Protein AF-A0A540WSI9-F1 (afdb_monomer_lite)

Sequence (190 aa):
MRTWPVGRSDATSRATVSASSAASSLSTPSTPALSPVASPVAGDALQSGASRGRILLCLVTLYLVWGSTYLAIRWVLQGGMTPFLASGTRFLLAGALLFGAMWLKGSPVPTARQWGSSAVVGLLLLGVGNGGLVFAQQWVPSGVAALVVGSLPMWSALFGGLFGQWPGKLERWGLAVGFGGIVLLNLGGE

Radius of gyration: 29.35 Å; chains: 1; bounding box: 87×42×78 Å

InterPro domains:
  IPR000620 EamA domain [PF00892] (56-186)
  IPR037185 Multidrug transporter EmrE superfamily [SSF103481] (90-189)
  IPR050638 Amino Acid and Vitamin Transporters [PTHR32322] (54-188)

Structure (mmCIF, N/CA/C/O backbone):
data_AF-A0A540WSI9-F1
#
_entry.id   AF-A0A540WSI9-F1
#
loop_
_atom_site.group_PDB
_atom_site.id
_atom_site.type_symbol
_atom_site.label_atom_id
_atom_site.label_alt_id
_atom_site.label_comp_id
_atom_site.label_asym_id
_atom_site.label_entity_id
_atom_site.label_seq_id
_atom_site.pdbx_PDB_ins_code
_atom_site.Cartn_x
_atom_site.Cartn_y
_atom_site.Cartn_z
_atom_site.occupancy
_atom_site.B_iso_or_equiv
_atom_site.auth_seq_id
_atom_site.auth_comp_id
_atom_site.auth_asym_id
_atom_site.auth_atom_id
_atom_site.pdbx_PDB_model_num
ATOM 1 N N . MET A 1 1 ? -13.722 -0.476 39.907 1.00 38.62 1 MET A N 1
ATOM 2 C CA . MET A 1 1 ? -15.098 -0.971 40.130 1.00 38.62 1 MET A CA 1
ATOM 3 C C . MET A 1 1 ? -15.855 0.100 40.899 1.00 38.62 1 MET A C 1
ATOM 5 O O . MET A 1 1 ? -15.502 0.357 42.039 1.00 38.62 1 MET A O 1
ATOM 9 N N . ARG A 1 2 ? -16.781 0.818 40.253 1.00 56.03 2 ARG A N 1
ATOM 10 C CA . ARG A 1 2 ? -17.614 1.847 40.903 1.00 56.03 2 ARG A CA 1
ATOM 11 C C . ARG A 1 2 ? -18.984 1.231 41.193 1.00 56.03 2 ARG A C 1
ATOM 13 O O . ARG A 1 2 ? -19.660 0.818 40.258 1.00 56.03 2 ARG A O 1
ATOM 20 N N . THR A 1 3 ? -19.342 1.125 42.468 1.00 61.91 3 THR A N 1
ATOM 21 C CA . THR A 1 3 ? -20.602 0.558 42.972 1.00 61.91 3 THR A CA 1
ATOM 22 C C . THR A 1 3 ? -21.628 1.672 43.188 1.00 61.91 3 THR A C 1
ATOM 24 O O . THR A 1 3 ? -21.317 2.671 43.833 1.00 61.91 3 THR A O 1
ATOM 27 N N . TRP A 1 4 ? -22.835 1.506 42.648 1.00 49.28 4 TRP A N 1
ATOM 28 C CA . TRP A 1 4 ? -23.983 2.402 42.850 1.00 49.28 4 TRP A CA 1
ATOM 29 C C . TRP A 1 4 ? -24.821 1.958 44.067 1.00 49.28 4 TRP A C 1
ATOM 31 O O . TRP A 1 4 ? -24.927 0.747 44.278 1.00 49.28 4 TRP A O 1
ATOM 41 N N . PRO A 1 5 ? -25.432 2.869 44.860 1.00 53.22 5 PRO A N 1
ATOM 42 C CA . PRO A 1 5 ? -26.219 2.489 46.029 1.00 53.22 5 PRO A CA 1
ATOM 43 C C . PRO A 1 5 ? -27.663 2.112 45.680 1.00 53.22 5 PRO A C 1
ATOM 45 O O . PRO A 1 5 ? -28.303 2.695 44.806 1.00 53.22 5 PRO A O 1
ATOM 48 N N . VAL A 1 6 ? -28.152 1.141 46.444 1.00 55.16 6 VAL A N 1
ATOM 49 C CA . VAL A 1 6 ? -29.505 0.588 46.477 1.00 55.16 6 VAL A CA 1
ATOM 50 C C . VAL A 1 6 ? -30.469 1.587 47.124 1.00 55.16 6 VAL A C 1
ATOM 52 O O . VAL A 1 6 ? -30.239 2.023 48.249 1.00 55.16 6 VAL A O 1
ATOM 55 N N . GLY A 1 7 ? -31.571 1.902 46.441 1.00 50.62 7 GLY A N 1
ATOM 56 C CA . GLY A 1 7 ? -32.736 2.581 47.010 1.00 50.62 7 GLY A CA 1
ATOM 57 C C . GLY A 1 7 ? -33.942 1.650 46.958 1.00 50.62 7 GLY A C 1
ATOM 58 O O . GLY A 1 7 ? -34.438 1.341 45.879 1.00 50.62 7 GLY A O 1
ATOM 59 N N . ARG A 1 8 ? -34.374 1.172 48.126 1.00 51.59 8 ARG A N 1
ATOM 60 C CA . ARG A 1 8 ? -35.578 0.362 48.340 1.00 51.59 8 ARG A CA 1
ATOM 61 C C . ARG A 1 8 ? -36.662 1.284 48.898 1.00 51.59 8 ARG A C 1
ATOM 63 O O . ARG A 1 8 ? -36.385 2.014 49.847 1.00 51.59 8 ARG A O 1
ATOM 70 N N . SER A 1 9 ? -37.879 1.203 48.381 1.00 55.25 9 SER A N 1
ATOM 71 C CA . SER A 1 9 ? -39.070 1.657 49.100 1.00 55.25 9 SER A CA 1
ATOM 72 C C . SER A 1 9 ? -40.248 0.756 48.750 1.00 55.25 9 SER A C 1
ATOM 74 O O . SER A 1 9 ? -40.714 0.698 47.615 1.00 55.25 9 SER A O 1
ATOM 76 N N . ASP A 1 10 ? -40.675 0.015 49.768 1.00 44.88 10 ASP A N 1
ATOM 77 C CA . ASP A 1 10 ? -41.887 -0.785 49.798 1.00 44.88 10 ASP A CA 1
ATOM 78 C C . ASP A 1 10 ? -43.116 0.138 49.862 1.00 44.88 10 ASP A C 1
ATOM 80 O O . ASP A 1 10 ? -43.144 1.087 50.646 1.00 44.88 10 ASP A O 1
ATOM 84 N N . ALA A 1 11 ? -44.157 -0.167 49.089 1.00 46.97 11 ALA A N 1
ATOM 85 C CA . ALA A 1 11 ? -45.508 0.320 49.353 1.00 46.97 11 ALA A CA 1
ATOM 86 C C . ALA A 1 11 ? -46.530 -0.730 48.906 1.00 46.97 11 ALA A C 1
ATOM 88 O O . ALA A 1 11 ? -46.861 -0.891 47.733 1.00 46.97 11 ALA A O 1
ATOM 89 N N . THR A 1 12 ? -46.998 -1.473 49.897 1.00 48.06 12 THR A N 1
ATOM 90 C CA . THR A 1 12 ? -48.084 -2.443 49.857 1.00 48.06 12 THR A CA 1
ATOM 91 C C . THR A 1 12 ? -49.426 -1.724 49.684 1.00 48.06 12 THR A C 1
ATOM 93 O O . THR A 1 12 ? -49.757 -0.873 50.503 1.00 48.06 12 THR A O 1
ATOM 96 N N . SER A 1 13 ? -50.260 -2.119 48.717 1.00 41.50 13 SER A N 1
ATOM 97 C CA . SER A 1 13 ? -51.718 -2.079 48.907 1.00 41.50 13 SER A CA 1
ATOM 98 C C . SER A 1 13 ? -52.441 -3.100 48.026 1.00 41.50 13 SER A C 1
ATOM 100 O O . SER A 1 13 ? -52.161 -3.256 46.840 1.00 41.50 13 SER A O 1
ATOM 102 N N . ARG A 1 14 ? -53.343 -3.830 48.681 1.00 36.59 14 ARG A N 1
ATOM 103 C CA . ARG A 1 14 ? -54.159 -4.971 48.239 1.00 36.59 14 ARG A CA 1
ATOM 104 C C . ARG A 1 14 ? -55.257 -4.514 47.262 1.00 36.59 14 ARG A C 1
ATOM 106 O O . ARG A 1 14 ? -55.882 -3.490 47.483 1.00 36.59 14 ARG A O 1
ATOM 113 N N . ALA A 1 15 ? -55.392 -5.179 46.115 1.00 37.56 15 ALA A N 1
ATOM 114 C CA . ALA A 1 15 ? -56.352 -6.255 45.809 1.00 37.56 15 ALA A CA 1
ATOM 115 C C . ALA A 1 15 ? -57.742 -5.782 45.343 1.00 37.56 15 ALA A C 1
ATOM 117 O O . ALA A 1 15 ? -58.500 -5.195 46.107 1.00 37.56 15 ALA A O 1
ATOM 118 N N . THR A 1 16 ? -58.129 -6.181 44.129 1.00 39.66 16 THR A N 1
ATOM 119 C CA . THR A 1 16 ? -59.463 -6.747 43.857 1.00 39.66 16 THR A CA 1
ATOM 120 C C . THR A 1 16 ? -59.446 -7.536 42.549 1.00 39.66 16 THR A C 1
ATOM 122 O O . THR A 1 16 ? -58.808 -7.163 41.569 1.00 39.66 16 THR A O 1
ATOM 125 N N . VAL A 1 17 ? -60.099 -8.689 42.605 1.00 43.25 17 VAL A N 1
ATOM 126 C CA . VAL A 1 17 ? -60.182 -9.743 41.594 1.00 43.25 17 VAL A CA 1
ATOM 127 C C . VAL A 1 17 ? -61.182 -9.355 40.503 1.00 43.25 17 VAL A C 1
ATOM 129 O O . VAL A 1 17 ? -62.276 -8.900 40.817 1.00 43.25 17 VAL A O 1
ATOM 132 N N . SER A 1 18 ? -60.859 -9.638 39.241 1.00 34.47 18 SER A N 1
ATOM 133 C CA . SER A 1 18 ? -61.867 -9.989 38.236 1.00 34.47 18 SER A CA 1
ATOM 134 C C . SER A 1 18 ? -61.288 -11.063 37.322 1.00 34.47 18 SER A C 1
ATOM 136 O O . SER A 1 18 ? -60.405 -10.810 36.505 1.00 34.47 18 SER A O 1
ATOM 138 N N . ALA A 1 19 ? -61.738 -12.296 37.542 1.00 41.81 19 ALA A N 1
ATOM 139 C CA . ALA A 1 19 ? -61.477 -13.417 36.664 1.00 41.81 19 ALA A CA 1
ATOM 140 C C . ALA A 1 19 ? -62.383 -13.286 35.434 1.00 41.81 19 ALA A C 1
ATOM 142 O O . ALA A 1 19 ? -63.603 -13.359 35.555 1.00 41.81 19 ALA A O 1
ATOM 143 N N . SER A 1 20 ? -61.794 -13.127 34.251 1.00 43.47 20 SER A N 1
ATOM 144 C CA . SER A 1 20 ? -62.479 -13.451 33.004 1.00 43.47 20 SER A CA 1
ATOM 145 C C . SER A 1 20 ? -61.484 -14.020 31.998 1.00 43.47 20 SER A C 1
ATOM 147 O O . SER A 1 20 ? -60.580 -13.336 31.529 1.00 43.47 20 SER A O 1
ATOM 149 N N . SER A 1 21 ? -61.654 -15.321 31.774 1.00 41.03 21 SER A N 1
ATOM 150 C CA . SER A 1 21 ? -61.311 -16.120 30.600 1.00 41.03 21 SER A CA 1
ATOM 151 C C . SER A 1 21 ? -59.983 -15.885 29.885 1.00 41.03 21 SER A C 1
ATOM 153 O O . SER A 1 21 ? -59.818 -15.010 29.040 1.00 41.03 21 SER A O 1
ATOM 155 N N . ALA A 1 22 ? -59.099 -16.851 30.123 1.00 42.56 22 ALA A N 1
ATOM 156 C CA . ALA A 1 22 ? -58.074 -17.298 29.201 1.00 42.56 22 ALA A CA 1
ATOM 157 C C . ALA A 1 22 ? -58.627 -17.490 27.776 1.00 42.56 22 ALA A C 1
ATOM 159 O O . ALA A 1 22 ? -59.400 -18.410 27.519 1.00 42.56 22 ALA A O 1
ATOM 160 N N . ALA A 1 23 ? -58.160 -16.664 26.845 1.00 39.91 23 ALA A N 1
ATOM 161 C CA . ALA A 1 23 ? -58.054 -17.022 25.440 1.00 39.91 23 ALA A CA 1
ATOM 162 C C . ALA A 1 23 ? -56.943 -16.188 24.785 1.00 39.91 23 ALA A C 1
ATOM 164 O O . ALA A 1 23 ? -57.036 -14.969 24.662 1.00 39.91 23 ALA A O 1
ATOM 165 N N . SER A 1 24 ? -55.919 -16.895 24.306 1.00 47.47 24 SER A N 1
ATOM 166 C CA . SER A 1 24 ? -55.032 -16.493 23.205 1.00 47.47 24 SER A CA 1
ATOM 167 C C . SER A 1 24 ? -54.093 -15.300 23.430 1.00 47.47 24 SER A C 1
ATOM 169 O O . SER A 1 24 ? -54.155 -14.265 22.775 1.00 47.47 24 SER A O 1
ATOM 171 N N . SER A 1 25 ? -53.098 -15.544 24.280 1.00 49.50 25 SER A N 1
ATOM 172 C CA . SER A 1 25 ? -51.756 -14.981 24.158 1.00 49.50 25 SER A CA 1
ATOM 173 C C . SER A 1 25 ? -51.118 -15.357 22.809 1.00 49.50 25 SER A C 1
ATOM 175 O O . SER A 1 25 ? -50.643 -16.478 22.634 1.00 49.50 25 SER A O 1
ATOM 177 N N . LEU A 1 26 ? -51.059 -14.412 21.877 1.00 42.50 26 LEU A N 1
ATOM 178 C CA . LEU A 1 26 ? -50.067 -14.387 20.799 1.00 42.50 26 LEU A CA 1
ATOM 179 C C . LEU A 1 26 ? -49.539 -12.955 20.708 1.00 42.50 26 LEU A C 1
ATOM 181 O O . LEU A 1 26 ? -49.868 -12.183 19.815 1.00 42.50 26 LEU A O 1
ATOM 185 N N . SER A 1 27 ? -48.734 -12.579 21.700 1.00 44.75 27 SER A N 1
ATOM 186 C CA . SER A 1 27 ? -47.834 -11.440 21.577 1.00 44.75 27 SER A CA 1
ATOM 187 C C . SER A 1 27 ? -46.849 -11.752 20.450 1.00 44.75 27 SER A C 1
ATOM 189 O O . SER A 1 27 ? -45.960 -12.590 20.609 1.00 44.75 27 SER A O 1
ATOM 191 N N . THR A 1 28 ? -47.031 -11.110 19.299 1.00 50.50 28 THR A N 1
ATOM 192 C CA . THR A 1 28 ? -46.024 -11.040 18.237 1.00 50.50 28 THR A CA 1
ATOM 193 C C . THR A 1 28 ? -44.676 -10.662 18.856 1.00 50.50 28 THR A C 1
ATOM 195 O O . THR A 1 28 ? -44.628 -9.666 19.584 1.00 50.50 28 THR A O 1
ATOM 198 N N . PRO A 1 29 ? -43.586 -11.415 18.619 1.00 51.25 29 PRO A N 1
ATOM 199 C CA . PRO A 1 29 ? -42.282 -11.025 19.125 1.00 51.25 29 PRO A CA 1
ATOM 200 C C . PRO A 1 29 ? -41.904 -9.698 18.469 1.00 51.25 29 PRO A C 1
ATOM 202 O O . PRO A 1 29 ? -41.782 -9.612 17.248 1.00 51.25 29 PRO A O 1
ATOM 205 N N . SER A 1 30 ? -41.747 -8.653 19.277 1.00 53.34 30 SER A N 1
ATOM 206 C CA . SER A 1 30 ? -41.174 -7.385 18.846 1.00 53.34 30 SER A CA 1
ATOM 207 C C . SER A 1 30 ? -39.758 -7.673 18.353 1.00 53.34 30 SER A C 1
ATOM 209 O O . SER A 1 30 ? -38.843 -7.845 19.157 1.00 53.34 30 SER A O 1
ATOM 211 N N . THR A 1 31 ? -39.568 -7.791 17.038 1.00 54.22 31 THR A N 1
ATOM 212 C CA . THR A 1 31 ? -38.231 -7.803 16.444 1.00 54.22 31 THR A CA 1
ATOM 213 C C . THR A 1 31 ? -37.537 -6.526 16.916 1.00 54.22 31 THR A C 1
ATOM 215 O O . THR A 1 31 ? -38.052 -5.441 16.632 1.00 54.22 31 THR A O 1
ATOM 218 N N . PRO A 1 32 ? -36.422 -6.594 17.669 1.00 56.72 32 PRO A N 1
ATOM 219 C CA . PRO A 1 32 ? -35.665 -5.393 17.970 1.00 56.72 32 PRO A CA 1
ATOM 220 C C . PRO A 1 32 ? -35.245 -4.811 16.623 1.00 56.72 32 PRO A C 1
ATOM 222 O O . PRO A 1 32 ? -34.552 -5.476 15.852 1.00 56.72 32 PRO A O 1
ATOM 225 N N . ALA A 1 33 ? -35.735 -3.612 16.306 1.00 48.75 33 ALA A N 1
ATOM 226 C CA . ALA A 1 33 ? -35.311 -2.889 15.124 1.00 48.75 33 ALA A CA 1
ATOM 227 C C . ALA A 1 33 ? -33.788 -2.757 15.215 1.00 48.75 33 ALA A C 1
ATOM 229 O O . ALA A 1 33 ? -33.272 -2.024 16.058 1.00 48.75 33 ALA A O 1
ATOM 230 N N . LEU A 1 34 ? -33.066 -3.535 14.406 1.00 47.09 34 LEU A N 1
ATOM 231 C CA . LEU A 1 34 ? -31.638 -3.352 14.229 1.00 47.09 34 LEU A CA 1
ATOM 232 C C . LEU A 1 34 ? -31.482 -1.934 13.689 1.00 47.09 34 LEU A C 1
ATOM 234 O O . LEU A 1 34 ? -31.868 -1.660 12.552 1.00 47.09 34 LEU A O 1
ATOM 238 N N . SER A 1 35 ? -30.976 -1.026 14.524 1.00 55.78 35 SER A N 1
ATOM 239 C CA . SER A 1 35 ? -30.538 0.293 14.083 1.00 55.78 35 SER A CA 1
ATOM 240 C C . SER A 1 35 ? -29.698 0.090 12.824 1.00 55.78 35 SER A C 1
ATOM 242 O O . SER A 1 35 ? -28.803 -0.761 12.858 1.00 55.78 35 SER A O 1
ATOM 244 N N . PRO A 1 36 ? -29.966 0.795 11.712 1.00 54.50 36 PRO A N 1
ATOM 245 C CA . PRO A 1 36 ? -29.160 0.630 10.519 1.00 54.50 36 PRO A CA 1
ATOM 246 C C . PRO A 1 36 ? -27.718 0.983 10.889 1.00 54.50 36 PRO A C 1
ATOM 248 O O . PRO A 1 36 ? -27.391 2.141 11.144 1.00 54.50 36 PRO A O 1
ATOM 251 N N . VAL A 1 37 ? -26.854 -0.034 10.968 1.00 56.25 37 VAL A N 1
ATOM 252 C CA . VAL A 1 37 ? -25.400 0.124 11.044 1.00 56.25 37 VAL A CA 1
ATOM 253 C C . VAL A 1 37 ? -24.958 0.569 9.656 1.00 56.25 37 VAL A C 1
ATOM 255 O O . VAL A 1 37 ? -24.438 -0.192 8.853 1.00 56.25 37 VAL A O 1
ATOM 258 N N . ALA A 1 38 ? -25.245 1.823 9.354 1.00 51.62 38 ALA A N 1
ATOM 259 C CA . ALA A 1 38 ? -24.637 2.561 8.274 1.00 51.62 38 ALA A CA 1
ATOM 260 C C . ALA A 1 38 ? -24.058 3.810 8.923 1.00 51.62 38 ALA A C 1
ATOM 262 O O . ALA A 1 38 ? -24.597 4.906 8.809 1.00 51.62 38 ALA A O 1
ATOM 263 N N . SER A 1 39 ? -22.968 3.629 9.670 1.00 46.34 39 SER A N 1
ATOM 264 C CA . SER A 1 39 ? -22.047 4.739 9.867 1.00 46.34 39 SER A CA 1
ATOM 265 C C . SER A 1 39 ? -21.517 5.067 8.473 1.00 46.34 39 SER A C 1
ATOM 267 O O . SER A 1 39 ? -20.828 4.210 7.909 1.00 46.34 39 SER A O 1
ATOM 269 N N . PRO A 1 40 ? -21.840 6.230 7.877 1.00 47.81 40 PRO A N 1
ATOM 270 C CA . PRO A 1 40 ? -21.168 6.637 6.658 1.00 47.81 40 PRO A CA 1
ATOM 271 C 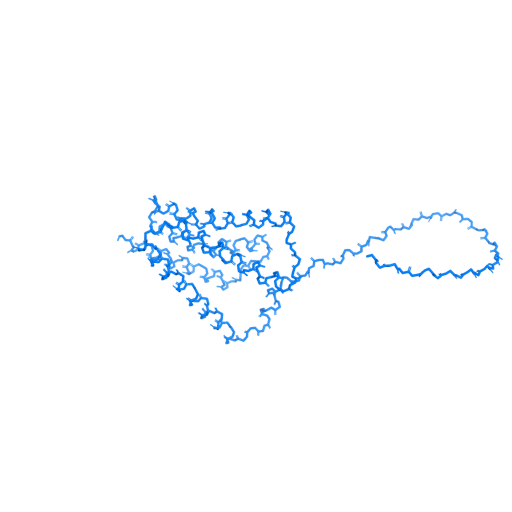C . PRO A 1 40 ? -19.679 6.638 6.989 1.00 47.81 40 PRO A C 1
ATOM 273 O O . PRO A 1 40 ? -19.239 7.258 7.963 1.00 47.81 40 PRO A O 1
ATOM 276 N N . VAL A 1 41 ? -18.914 5.846 6.242 1.00 54.91 41 VAL A N 1
ATOM 277 C CA . VAL A 1 41 ? -17.456 5.881 6.294 1.00 54.91 41 VAL A CA 1
ATOM 278 C C . VAL A 1 41 ? -17.080 7.357 6.205 1.00 54.91 41 VAL A C 1
ATOM 280 O O . VAL A 1 41 ? -17.550 8.058 5.314 1.00 54.91 41 VAL A O 1
ATOM 283 N N . ALA A 1 42 ? -16.275 7.848 7.150 1.00 49.56 42 ALA A N 1
ATOM 284 C CA . ALA A 1 42 ? -15.943 9.268 7.325 1.00 49.56 42 ALA A CA 1
ATOM 285 C C . ALA A 1 42 ? -15.431 9.989 6.049 1.00 49.56 42 ALA A C 1
ATOM 287 O O . ALA A 1 42 ? -15.275 11.209 6.048 1.00 49.56 42 ALA A O 1
ATOM 288 N N . GLY A 1 43 ? -15.190 9.249 4.962 1.00 46.69 43 GLY A N 1
ATOM 289 C CA . GLY A 1 43 ? -14.914 9.756 3.624 1.00 46.69 43 GLY A CA 1
ATOM 290 C C . GLY A 1 43 ? -16.061 10.537 2.972 1.00 46.69 43 GLY A C 1
ATOM 291 O O . GLY A 1 43 ? -15.765 11.515 2.290 1.00 46.69 43 GLY A O 1
ATOM 292 N N . ASP A 1 44 ? -17.334 10.200 3.211 1.00 46.97 44 ASP A N 1
ATOM 293 C CA . ASP A 1 44 ? -18.460 10.894 2.549 1.00 46.97 44 ASP A CA 1
ATOM 294 C C . ASP A 1 44 ? -18.671 12.314 3.106 1.00 46.97 44 ASP A C 1
ATOM 296 O O . ASP A 1 44 ? -18.944 13.274 2.377 1.00 46.97 44 ASP A O 1
ATOM 300 N N . ALA A 1 45 ? -18.436 12.488 4.411 1.0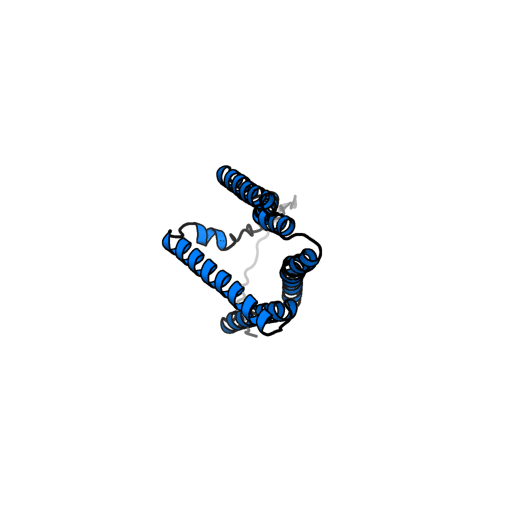0 47.41 45 ALA A N 1
ATOM 301 C CA . ALA A 1 45 ? -18.533 13.786 5.077 1.00 47.41 45 ALA A CA 1
ATOM 302 C C . ALA A 1 45 ? -17.422 14.764 4.642 1.00 47.41 45 ALA A C 1
ATOM 304 O O . ALA A 1 45 ? -17.643 15.973 4.605 1.00 47.41 45 ALA A O 1
ATOM 305 N N . LEU A 1 46 ? -16.237 14.260 4.272 1.00 54.19 46 LEU A N 1
ATOM 306 C CA . LEU A 1 46 ? -15.124 15.087 3.785 1.00 54.19 46 LEU A CA 1
ATOM 307 C C . LEU A 1 46 ? -15.298 15.531 2.322 1.00 54.19 46 LEU A C 1
ATOM 309 O O . LEU A 1 46 ? -14.732 16.552 1.926 1.00 54.19 46 LEU A O 1
ATOM 313 N N . GLN A 1 47 ? -16.078 14.795 1.523 1.00 56.59 47 GLN A N 1
ATOM 314 C CA . GLN A 1 47 ? -16.288 15.083 0.097 1.00 56.59 47 GLN A CA 1
ATOM 315 C C . GLN A 1 47 ? -17.303 16.204 -0.153 1.00 56.59 47 GLN A C 1
ATOM 317 O O . GLN A 1 47 ? -17.196 16.927 -1.141 1.00 56.59 47 GLN A O 1
ATOM 322 N N . SER A 1 48 ? -18.228 16.426 0.781 1.00 49.69 48 SER A N 1
ATOM 323 C CA . SER A 1 48 ? -19.392 17.309 0.606 1.00 49.69 48 SER A CA 1
ATOM 324 C C . SER A 1 48 ? -19.085 18.825 0.597 1.00 49.69 48 SER A C 1
ATOM 326 O O . SER A 1 48 ? -20.000 19.641 0.544 1.00 49.69 48 SER A O 1
ATOM 328 N N . GLY A 1 49 ? -17.813 19.242 0.637 1.00 56.50 49 GLY A N 1
ATOM 329 C CA . GLY A 1 49 ? -17.446 20.667 0.668 1.00 56.50 49 GLY A CA 1
ATOM 330 C C . GLY A 1 49 ? -15.950 20.969 0.564 1.00 56.50 49 GLY A C 1
ATOM 331 O O . GLY A 1 49 ? -15.490 21.995 1.070 1.00 56.50 49 GLY A O 1
ATOM 332 N N . ALA A 1 50 ? -15.152 20.081 -0.036 1.00 62.81 50 ALA A N 1
ATOM 333 C CA . ALA A 1 50 ? -13.724 20.331 -0.193 1.00 62.81 50 ALA A CA 1
ATOM 334 C C . ALA A 1 50 ? -13.498 21.515 -1.152 1.00 62.81 50 ALA A C 1
ATOM 336 O O . ALA A 1 50 ? -13.680 21.402 -2.364 1.00 62.81 50 ALA A O 1
ATOM 337 N N . SER A 1 51 ? -13.104 22.674 -0.611 1.00 83.38 51 SER A N 1
ATOM 338 C CA . SER A 1 51 ? -12.737 23.832 -1.430 1.00 83.38 51 SER A CA 1
ATOM 339 C C . SER A 1 51 ? -11.594 23.456 -2.378 1.00 83.38 51 SER A C 1
ATOM 341 O O . SER A 1 51 ? -10.703 22.686 -2.012 1.00 83.38 51 SER A O 1
ATOM 343 N N . ARG A 1 52 ? -11.585 24.015 -3.597 1.00 84.00 52 ARG A N 1
ATOM 344 C CA . ARG A 1 52 ? -10.543 23.745 -4.612 1.00 84.00 52 ARG A CA 1
ATOM 345 C C . ARG A 1 52 ? -9.122 23.866 -4.040 1.00 84.00 52 ARG A C 1
ATOM 347 O O . ARG A 1 52 ? -8.249 23.083 -4.393 1.00 84.00 52 ARG A O 1
ATOM 354 N N . GLY A 1 53 ? -8.915 24.788 -3.095 1.00 88.50 53 GLY A N 1
ATOM 355 C CA . GLY A 1 53 ? -7.647 24.961 -2.380 1.00 88.50 53 GLY A CA 1
ATOM 356 C C . GLY A 1 53 ? -7.236 23.766 -1.510 1.00 88.50 53 GLY A C 1
ATOM 357 O O . GLY A 1 53 ? -6.061 23.419 -1.489 1.00 88.50 53 GLY A O 1
ATOM 358 N N . ARG A 1 54 ? -8.178 23.086 -0.840 1.00 87.94 54 ARG A N 1
ATOM 359 C CA . ARG A 1 54 ? -7.880 21.859 -0.076 1.00 87.94 54 ARG A CA 1
ATOM 360 C C . ARG A 1 54 ? -7.483 20.711 -0.996 1.00 87.94 54 ARG A C 1
ATOM 362 O O . ARG A 1 54 ? -6.525 20.014 -0.693 1.00 87.94 54 ARG A O 1
ATOM 369 N N . ILE A 1 55 ? -8.170 20.557 -2.130 1.00 89.75 55 ILE A N 1
ATOM 370 C CA . ILE A 1 55 ? -7.833 19.534 -3.132 1.00 89.75 55 ILE A CA 1
ATOM 371 C C . ILE A 1 55 ? -6.421 19.776 -3.681 1.00 89.75 55 ILE A C 1
ATOM 373 O O . ILE A 1 55 ? -5.612 18.851 -3.721 1.00 89.75 55 ILE A O 1
ATOM 377 N N . LEU A 1 56 ? -6.100 21.024 -4.040 1.00 92.56 56 LEU A N 1
ATOM 378 C CA . LEU A 1 56 ? -4.760 21.398 -4.498 1.00 92.56 56 LEU A CA 1
ATOM 379 C C . LEU A 1 56 ? -3.698 21.137 -3.431 1.00 92.56 56 LEU A C 1
ATOM 381 O O . LEU A 1 56 ? -2.658 20.569 -3.745 1.00 92.56 56 LEU A O 1
ATOM 385 N N . LEU A 1 57 ? -3.964 21.497 -2.173 1.00 93.00 57 LEU A N 1
ATOM 386 C CA . LEU A 1 57 ? -3.035 21.235 -1.079 1.00 93.00 57 LEU A CA 1
ATOM 387 C C . LEU A 1 57 ? -2.786 19.731 -0.911 1.00 93.00 57 LEU A C 1
ATOM 389 O O . LEU A 1 57 ? -1.634 19.317 -0.841 1.00 93.00 57 LEU A O 1
ATOM 393 N N . CYS A 1 58 ? -3.841 18.908 -0.925 1.00 89.38 58 CYS A N 1
ATOM 394 C CA . CYS A 1 58 ? -3.713 17.452 -0.879 1.00 89.38 58 CYS A CA 1
ATOM 395 C C . CYS A 1 58 ? -2.872 16.910 -2.043 1.00 89.38 58 CYS A C 1
ATOM 397 O O . CYS A 1 58 ? -2.012 16.064 -1.814 1.00 89.38 58 CYS A O 1
ATOM 399 N N . LEU A 1 59 ? -3.078 17.411 -3.266 1.00 90.94 59 LEU A N 1
ATOM 400 C CA . LEU A 1 59 ? -2.303 17.009 -4.444 1.00 90.94 59 LEU A CA 1
ATOM 401 C C . LEU A 1 59 ? -0.833 17.428 -4.345 1.00 90.94 59 LEU A C 1
ATOM 403 O O . LEU A 1 59 ? 0.047 16.618 -4.617 1.00 90.94 59 LEU A O 1
ATOM 407 N N . VAL A 1 60 ? -0.551 18.659 -3.916 1.00 93.31 60 VAL A N 1
ATOM 408 C CA . VAL A 1 60 ? 0.825 19.143 -3.730 1.00 93.31 60 VAL A CA 1
ATOM 409 C C . VAL A 1 60 ? 1.532 18.330 -2.653 1.00 93.31 60 VAL A C 1
ATOM 411 O O . VAL A 1 60 ? 2.643 17.853 -2.874 1.00 93.31 60 VAL A O 1
ATOM 414 N N . THR A 1 61 ? 0.888 18.112 -1.505 1.00 91.06 61 THR A N 1
ATOM 415 C CA . THR A 1 61 ? 1.443 17.269 -0.443 1.00 91.06 61 THR A CA 1
ATOM 416 C C . THR A 1 61 ? 1.684 15.849 -0.943 1.00 91.06 61 THR A C 1
ATOM 418 O O . THR A 1 61 ? 2.766 15.312 -0.717 1.00 91.06 61 THR A O 1
ATOM 421 N N . LEU A 1 62 ? 0.727 15.257 -1.663 1.00 89.88 62 LEU A N 1
ATOM 422 C CA . LEU A 1 62 ? 0.880 13.934 -2.263 1.00 89.88 62 LEU A CA 1
ATOM 423 C C . LEU A 1 62 ? 2.100 13.889 -3.185 1.00 89.88 62 LEU A C 1
ATOM 425 O O . LEU A 1 62 ? 2.944 13.015 -3.016 1.00 89.88 62 LEU A O 1
ATOM 429 N N . TYR A 1 63 ? 2.228 14.840 -4.111 1.00 88.81 63 TYR A N 1
ATOM 430 C CA . TYR A 1 63 ? 3.335 14.884 -5.065 1.00 88.81 63 TYR A CA 1
ATOM 431 C C . TYR A 1 63 ? 4.688 15.098 -4.398 1.00 88.81 63 TYR A C 1
ATOM 433 O O . TYR A 1 63 ? 5.652 14.434 -4.771 1.00 88.81 63 TYR A O 1
ATOM 441 N N . LEU A 1 64 ? 4.776 15.953 -3.380 1.00 90.44 64 LEU A N 1
ATOM 442 C CA . LEU A 1 64 ? 6.024 16.155 -2.646 1.00 90.44 64 LEU A CA 1
ATOM 443 C C . LEU A 1 64 ? 6.410 14.916 -1.832 1.00 90.44 64 LEU A C 1
ATOM 445 O O . LEU A 1 64 ? 7.564 14.489 -1.870 1.00 90.44 64 LEU A O 1
ATOM 449 N N . VAL A 1 65 ? 5.461 14.302 -1.123 1.00 86.69 65 VAL A N 1
ATOM 450 C CA . VAL A 1 65 ? 5.718 13.112 -0.296 1.00 86.69 65 VAL A CA 1
ATOM 451 C C . VAL A 1 65 ? 6.057 11.897 -1.164 1.00 86.69 65 VAL A C 1
ATOM 453 O O . VAL A 1 65 ? 7.010 11.171 -0.869 1.00 86.69 65 VAL A O 1
ATOM 456 N N . TRP A 1 66 ? 5.327 11.671 -2.258 1.00 82.06 66 TRP A N 1
ATOM 457 C CA . TRP A 1 66 ? 5.645 10.591 -3.196 1.00 82.06 66 TRP A CA 1
ATOM 458 C C . TRP A 1 66 ? 6.945 10.861 -3.953 1.00 82.06 66 TRP A C 1
ATOM 460 O O . TRP A 1 66 ? 7.807 9.988 -3.999 1.00 82.06 66 TRP A O 1
ATOM 470 N N . GLY A 1 67 ? 7.135 12.073 -4.478 1.00 80.62 67 GLY A N 1
ATOM 471 C CA . GLY A 1 67 ? 8.340 12.456 -5.215 1.00 80.62 67 GLY A CA 1
ATOM 472 C C . GLY A 1 67 ? 9.612 12.325 -4.375 1.00 80.62 67 GLY A C 1
ATOM 473 O O . GLY A 1 67 ? 10.576 11.689 -4.801 1.00 80.62 67 GLY A O 1
ATOM 474 N N . SER A 1 68 ? 9.600 12.842 -3.142 1.00 78.75 68 SER A N 1
ATOM 475 C CA . SER A 1 68 ? 10.733 12.708 -2.211 1.00 78.75 68 SER A CA 1
ATOM 476 C C . SER A 1 68 ? 11.030 11.255 -1.833 1.00 78.75 68 SER A C 1
ATOM 478 O O . SER A 1 68 ? 12.195 10.899 -1.661 1.00 78.75 68 SER A O 1
ATOM 480 N N . THR A 1 69 ? 10.012 10.388 -1.772 1.00 76.12 69 THR A N 1
ATOM 481 C CA . THR A 1 69 ? 10.209 8.953 -1.519 1.00 76.12 69 THR A CA 1
ATOM 482 C C . THR A 1 69 ? 11.026 8.301 -2.638 1.00 76.12 69 THR A C 1
ATOM 484 O O . THR A 1 69 ? 11.949 7.542 -2.347 1.00 76.12 69 THR A O 1
ATOM 487 N N . TYR A 1 70 ? 10.750 8.618 -3.908 1.00 75.31 70 TYR A N 1
ATOM 488 C CA . TYR A 1 70 ? 11.526 8.080 -5.033 1.00 75.31 70 TYR A CA 1
ATOM 489 C C . TYR A 1 70 ? 12.986 8.547 -5.016 1.00 75.31 70 TYR A C 1
ATOM 491 O O . TYR A 1 70 ? 13.890 7.750 -5.279 1.00 75.31 70 TYR A O 1
ATOM 499 N N . LEU A 1 71 ? 13.229 9.810 -4.655 1.00 77.19 71 LEU A N 1
ATOM 500 C CA . LEU A 1 71 ? 14.585 10.339 -4.494 1.00 77.19 71 LEU A CA 1
ATOM 501 C C . LEU A 1 71 ? 15.334 9.640 -3.349 1.00 77.19 71 LEU A C 1
ATOM 503 O O . LEU A 1 71 ? 16.471 9.209 -3.526 1.00 77.19 71 LEU A O 1
ATOM 507 N N . ALA A 1 72 ? 14.678 9.454 -2.201 1.00 78.31 72 ALA A N 1
ATOM 508 C CA . ALA A 1 72 ? 15.256 8.742 -1.066 1.00 78.31 72 ALA A CA 1
ATOM 509 C C . ALA A 1 72 ? 15.601 7.283 -1.412 1.00 78.31 72 ALA A C 1
ATOM 511 O O . ALA A 1 72 ? 16.674 6.809 -1.047 1.00 78.31 72 ALA A O 1
ATOM 512 N N . ILE A 1 73 ? 14.742 6.581 -2.165 1.00 74.69 73 ILE A N 1
ATOM 513 C CA . ILE A 1 73 ? 15.015 5.209 -2.625 1.00 74.69 73 ILE A CA 1
ATOM 514 C C . ILE A 1 73 ? 16.276 5.170 -3.495 1.00 74.69 73 ILE A C 1
ATOM 516 O O . ILE A 1 73 ? 17.130 4.314 -3.280 1.00 74.69 73 ILE A O 1
ATOM 520 N N . ARG A 1 74 ? 16.439 6.110 -4.439 1.00 74.44 74 ARG A N 1
ATOM 521 C CA . ARG A 1 74 ? 17.658 6.210 -5.263 1.00 74.44 74 ARG A CA 1
ATOM 522 C C . ARG A 1 74 ? 18.916 6.340 -4.399 1.00 74.44 74 ARG A C 1
ATOM 524 O O . ARG A 1 74 ? 19.873 5.609 -4.640 1.00 74.44 74 ARG A O 1
ATOM 531 N N . TRP A 1 75 ? 18.905 7.211 -3.388 1.00 79.44 75 TRP A N 1
ATOM 532 C CA . TRP A 1 75 ? 20.045 7.384 -2.478 1.00 79.44 75 TRP A CA 1
ATOM 533 C C . TRP A 1 75 ? 20.331 6.144 -1.629 1.00 79.44 75 TRP A C 1
ATOM 535 O O . TRP A 1 75 ? 21.484 5.751 -1.486 1.00 79.44 75 TRP A O 1
ATOM 545 N N . VAL A 1 76 ? 19.295 5.488 -1.107 1.00 76.38 76 VAL A N 1
ATOM 546 C CA . VAL A 1 76 ? 19.445 4.270 -0.297 1.00 76.38 76 VAL A CA 1
ATOM 547 C C . VAL A 1 76 ? 20.023 3.111 -1.119 1.00 76.38 76 VAL A C 1
ATOM 549 O O . VAL A 1 76 ? 20.884 2.381 -0.628 1.00 76.38 76 VAL A O 1
ATOM 552 N N . LEU A 1 77 ? 19.607 2.973 -2.382 1.00 76.31 77 LEU A N 1
ATOM 553 C CA . LEU A 1 77 ? 20.154 1.966 -3.295 1.00 76.31 77 LEU A CA 1
ATOM 554 C C . LEU A 1 77 ? 21.612 2.263 -3.676 1.00 76.31 77 LEU A C 1
ATOM 556 O O . LEU A 1 77 ? 22.424 1.344 -3.723 1.00 76.31 77 LEU A O 1
ATOM 560 N N . GLN A 1 78 ? 21.969 3.533 -3.895 1.00 80.06 78 GLN A N 1
ATOM 561 C CA . GLN A 1 78 ? 23.365 3.944 -4.113 1.00 80.06 78 GLN A CA 1
ATOM 562 C C . GLN A 1 78 ? 24.248 3.681 -2.885 1.00 80.06 78 GLN A C 1
ATOM 564 O O . GLN A 1 78 ? 25.419 3.349 -3.034 1.00 80.06 78 GLN A O 1
ATOM 569 N N . GLY A 1 79 ? 23.679 3.773 -1.680 1.00 77.75 79 GLY A N 1
ATOM 570 C CA . GLY A 1 79 ? 24.336 3.414 -0.421 1.00 77.75 79 GLY A CA 1
ATOM 571 C C . GLY A 1 79 ? 24.491 1.906 -0.176 1.00 77.75 79 GLY A C 1
ATOM 572 O O . GLY A 1 79 ? 24.973 1.524 0.887 1.00 77.75 79 GLY A O 1
ATOM 573 N N . GLY A 1 80 ? 24.083 1.046 -1.119 1.00 75.94 80 GLY A N 1
ATOM 574 C CA . GLY A 1 80 ? 24.290 -0.406 -1.058 1.00 75.94 80 GLY A CA 1
ATOM 575 C C . GLY A 1 80 ? 23.251 -1.188 -0.246 1.00 75.94 80 GLY A C 1
ATOM 576 O O . GLY A 1 80 ? 23.428 -2.385 -0.021 1.00 75.94 80 GLY A O 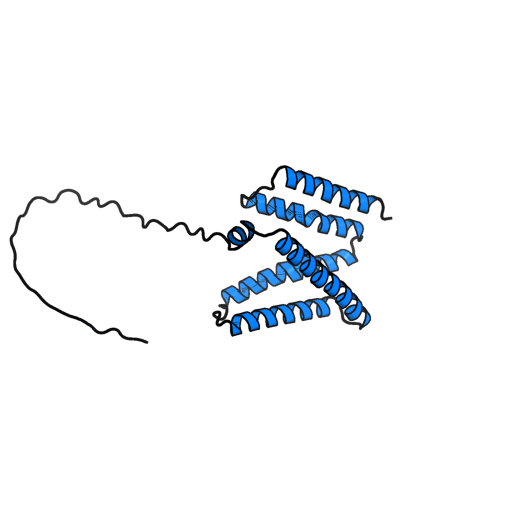1
ATOM 577 N N . MET A 1 81 ? 22.158 -0.558 0.196 1.00 72.44 81 MET A 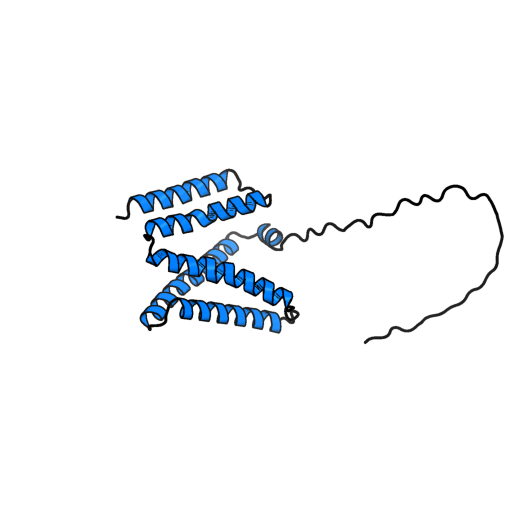N 1
ATOM 578 C CA . MET A 1 81 ? 21.094 -1.257 0.921 1.00 72.44 81 MET A CA 1
ATOM 579 C C . MET A 1 81 ? 20.167 -2.002 -0.049 1.00 72.44 81 MET A C 1
ATOM 581 O O . MET A 1 81 ? 19.737 -1.460 -1.067 1.00 72.44 81 MET A O 1
ATOM 585 N N . THR A 1 82 ? 19.813 -3.247 0.279 1.00 76.88 82 THR A N 1
ATOM 586 C CA . THR A 1 82 ? 18.926 -4.057 -0.565 1.00 76.88 82 THR A CA 1
ATOM 587 C C . THR A 1 82 ? 17.488 -3.501 -0.571 1.00 76.88 82 THR A C 1
ATOM 589 O O . THR A 1 82 ? 16.986 -3.077 0.477 1.00 76.88 82 THR A O 1
ATOM 592 N N . PRO A 1 83 ? 16.776 -3.519 -1.719 1.00 70.56 83 PRO A N 1
ATOM 593 C CA . PRO A 1 83 ? 15.460 -2.878 -1.875 1.00 70.56 83 PRO A CA 1
ATOM 594 C C . PRO A 1 83 ? 14.407 -3.311 -0.846 1.00 70.56 83 PRO A C 1
ATOM 596 O O . PRO A 1 83 ? 13.606 -2.498 -0.376 1.00 70.56 83 PRO A O 1
ATOM 599 N N . PHE A 1 84 ? 14.420 -4.593 -0.470 1.00 72.81 84 PHE A N 1
ATOM 600 C CA . PHE A 1 84 ? 13.500 -5.152 0.518 1.00 72.81 84 PHE A CA 1
ATOM 601 C C . PHE A 1 84 ? 13.775 -4.630 1.926 1.00 72.81 84 PHE A C 1
ATOM 603 O O . PHE A 1 84 ? 12.834 -4.292 2.641 1.00 72.81 84 PHE A O 1
ATOM 610 N N . LEU A 1 85 ? 15.048 -4.505 2.310 1.00 74.94 85 LEU A N 1
ATOM 611 C CA . LEU A 1 85 ? 15.427 -3.990 3.622 1.00 74.94 85 LEU A CA 1
ATOM 612 C C . LEU A 1 85 ? 15.117 -2.493 3.736 1.00 74.94 85 LEU A C 1
ATOM 614 O O . LEU A 1 85 ? 14.555 -2.051 4.740 1.00 74.94 85 LEU A O 1
ATOM 618 N N . ALA A 1 86 ? 15.396 -1.733 2.675 1.00 74.31 86 ALA A N 1
ATOM 619 C CA . ALA A 1 86 ? 15.050 -0.318 2.574 1.00 74.31 86 ALA A CA 1
ATOM 620 C C . ALA A 1 86 ? 13.534 -0.089 2.716 1.00 74.31 86 ALA A C 1
ATOM 622 O O . ALA A 1 86 ? 13.083 0.730 3.521 1.00 74.31 86 ALA A O 1
ATOM 623 N N . SER A 1 87 ? 12.737 -0.862 1.974 1.00 73.81 87 SER A N 1
ATOM 624 C CA . SER A 1 87 ? 11.275 -0.762 2.003 1.00 73.81 87 SER A CA 1
ATOM 625 C C . SER A 1 87 ? 10.705 -1.211 3.349 1.00 73.81 87 SER A C 1
ATOM 627 O O . SER A 1 87 ? 9.903 -0.493 3.945 1.00 73.81 87 SER A O 1
ATOM 629 N N . GLY A 1 88 ? 11.155 -2.357 3.871 1.00 77.00 88 GLY A N 1
ATOM 630 C CA . GLY A 1 88 ? 10.715 -2.890 5.161 1.00 77.00 88 GLY A CA 1
ATOM 631 C C . GLY A 1 88 ? 10.972 -1.915 6.309 1.00 77.00 88 GLY A C 1
ATOM 632 O O . GLY A 1 88 ? 10.064 -1.637 7.089 1.00 77.00 88 GLY A O 1
ATOM 633 N N . THR A 1 89 ? 12.162 -1.311 6.354 1.00 79.38 89 THR A N 1
ATOM 634 C CA . THR A 1 89 ? 12.520 -0.320 7.381 1.00 79.38 89 THR A CA 1
ATOM 635 C C . THR A 1 89 ? 11.615 0.909 7.315 1.00 79.38 89 THR A C 1
ATOM 637 O O . THR A 1 89 ? 11.069 1.327 8.334 1.00 79.38 89 THR A O 1
ATOM 640 N N . ARG A 1 90 ? 11.380 1.462 6.117 1.00 81.00 90 ARG A N 1
ATOM 641 C CA . ARG A 1 90 ? 10.482 2.611 5.924 1.00 81.00 90 ARG A CA 1
ATOM 642 C C . ARG A 1 90 ? 9.073 2.325 6.442 1.00 81.00 90 ARG A C 1
ATOM 644 O O . ARG A 1 90 ? 8.492 3.160 7.133 1.00 81.00 90 ARG A O 1
ATOM 651 N N . PHE A 1 91 ? 8.511 1.169 6.101 1.00 80.56 91 PHE A N 1
ATOM 652 C CA . PHE A 1 91 ? 7.154 0.817 6.515 1.00 80.56 91 PHE A CA 1
ATOM 653 C C . PHE A 1 91 ? 7.057 0.481 8.000 1.00 80.56 91 PHE A C 1
ATOM 655 O O . PHE A 1 91 ? 6.062 0.835 8.632 1.00 80.56 91 PHE A O 1
ATOM 662 N N . LEU A 1 92 ? 8.100 -0.116 8.576 1.00 83.81 92 LEU A N 1
ATOM 663 C CA . LEU A 1 92 ? 8.182 -0.348 10.013 1.00 83.81 92 LEU A CA 1
ATOM 664 C C . LEU A 1 92 ? 8.234 0.978 10.783 1.00 83.81 92 LEU A C 1
ATOM 666 O O . LEU A 1 92 ? 7.485 1.156 11.739 1.00 83.81 92 LEU A O 1
ATOM 670 N N . LEU A 1 93 ? 9.046 1.936 10.325 1.00 85.06 93 LEU A N 1
ATOM 671 C CA . LEU A 1 93 ? 9.120 3.279 10.905 1.00 85.06 93 LEU A CA 1
ATOM 672 C C . LEU A 1 93 ? 7.784 4.017 10.797 1.00 85.06 93 LEU A C 1
ATOM 674 O O . LEU A 1 93 ? 7.302 4.554 11.791 1.00 85.06 93 LEU A O 1
ATOM 678 N N . ALA A 1 94 ? 7.154 4.013 9.619 1.00 83.38 94 ALA A N 1
ATOM 679 C CA . ALA A 1 94 ? 5.851 4.644 9.419 1.00 83.38 94 ALA A CA 1
ATOM 680 C C . ALA A 1 94 ? 4.767 4.016 10.313 1.00 83.38 94 ALA A C 1
ATOM 682 O O . ALA A 1 94 ? 3.992 4.736 10.943 1.00 83.38 94 ALA A O 1
ATOM 683 N N . GLY A 1 95 ? 4.743 2.682 10.411 1.00 84.44 95 GLY A N 1
ATOM 684 C CA . GLY A 1 95 ? 3.830 1.949 11.286 1.00 84.44 95 GLY A CA 1
ATOM 685 C C . GLY A 1 95 ? 4.057 2.263 12.766 1.00 84.44 95 GLY A C 1
ATOM 686 O O . GLY A 1 95 ? 3.096 2.527 13.483 1.00 84.44 95 GLY A O 1
ATOM 687 N N . ALA A 1 96 ? 5.315 2.311 13.213 1.00 86.38 96 ALA A N 1
ATOM 688 C CA . ALA A 1 96 ? 5.675 2.651 14.588 1.00 86.38 96 ALA A CA 1
ATOM 689 C C . ALA A 1 96 ? 5.317 4.102 14.943 1.00 86.38 96 ALA A C 1
ATOM 691 O O . ALA A 1 96 ? 4.758 4.350 16.009 1.00 86.38 96 ALA A O 1
ATOM 692 N N . LEU A 1 97 ? 5.573 5.050 14.037 1.00 88.50 97 LEU A N 1
ATOM 693 C CA . LEU A 1 97 ? 5.185 6.454 14.190 1.00 88.50 97 LEU A CA 1
ATOM 694 C C . LEU A 1 97 ? 3.667 6.604 14.300 1.00 88.50 97 LEU A C 1
ATOM 696 O O . LEU A 1 97 ? 3.179 7.290 15.196 1.00 88.50 97 LEU A O 1
ATOM 700 N N . LEU A 1 98 ? 2.914 5.942 13.418 1.00 86.44 98 LEU A N 1
ATOM 701 C CA . LEU A 1 98 ? 1.455 5.995 13.438 1.00 86.44 98 LEU A CA 1
ATOM 702 C C . LEU A 1 98 ? 0.883 5.345 14.704 1.00 86.44 98 LEU A C 1
ATOM 704 O O . LEU A 1 98 ? -0.015 5.906 15.332 1.00 86.44 98 LEU A O 1
ATOM 708 N N . PHE A 1 99 ? 1.426 4.192 15.101 1.00 86.12 99 PHE A N 1
ATOM 709 C CA . PHE A 1 99 ? 1.065 3.522 16.346 1.00 86.12 99 PHE A CA 1
ATOM 710 C C . PHE A 1 99 ? 1.351 4.417 17.556 1.00 86.12 99 PHE A C 1
ATOM 712 O O . PHE A 1 99 ? 0.467 4.619 18.385 1.00 86.12 99 PHE A O 1
ATOM 719 N N . GLY A 1 100 ? 2.541 5.022 17.616 1.00 88.19 100 GLY A N 1
ATOM 720 C CA . GLY A 1 100 ? 2.929 5.960 18.666 1.00 88.19 100 GLY A CA 1
ATOM 721 C C . GLY A 1 100 ? 2.010 7.179 18.726 1.00 88.19 100 GLY A C 1
ATOM 722 O O . GLY A 1 100 ? 1.527 7.528 19.797 1.00 88.19 100 GLY A O 1
ATOM 723 N N . ALA A 1 101 ? 1.680 7.781 17.582 1.00 89.19 101 ALA A N 1
ATOM 724 C CA . ALA A 1 101 ? 0.756 8.912 17.517 1.00 89.19 101 ALA A CA 1
ATOM 725 C C . ALA A 1 101 ? -0.657 8.548 18.010 1.00 89.19 101 ALA A C 1
ATOM 727 O O . ALA A 1 101 ? -1.284 9.324 18.731 1.00 89.19 101 ALA A O 1
ATOM 728 N N . MET A 1 102 ? -1.167 7.367 17.653 1.00 87.00 102 MET A N 1
ATOM 729 C CA . MET A 1 102 ? -2.474 6.883 18.116 1.00 87.00 102 MET A CA 1
ATOM 730 C C . MET A 1 102 ? -2.472 6.543 19.607 1.00 87.00 102 MET A C 1
ATOM 732 O O . MET A 1 102 ? -3.440 6.844 20.310 1.00 87.00 102 MET A O 1
ATOM 736 N N . TRP A 1 103 ? -1.375 5.965 20.093 1.00 84.94 103 TRP A N 1
ATOM 737 C CA . TRP A 1 103 ? -1.176 5.666 21.504 1.00 84.94 103 TRP A CA 1
ATOM 738 C C . TRP A 1 103 ? -1.122 6.947 22.346 1.00 84.94 103 TRP A C 1
ATOM 740 O O . TRP A 1 103 ? -1.840 7.056 23.337 1.00 84.94 103 TRP A O 1
ATOM 750 N N . LEU A 1 104 ? -0.387 7.968 21.889 1.00 88.19 104 LEU A N 1
ATOM 751 C CA . LEU A 1 104 ? -0.337 9.297 22.514 1.00 88.19 104 LEU A CA 1
ATOM 752 C C . LEU A 1 104 ? -1.700 10.004 22.534 1.00 88.19 104 LEU A C 1
ATOM 754 O O . LEU A 1 104 ? -1.990 10.764 23.452 1.00 88.19 104 LEU A O 1
ATOM 758 N N . LYS A 1 105 ? -2.566 9.733 21.551 1.00 88.38 105 LYS A N 1
ATOM 759 C CA . LYS A 1 105 ? -3.950 10.235 21.508 1.00 88.38 105 LYS A CA 1
ATOM 760 C C . LYS A 1 105 ? -4.916 9.463 22.420 1.00 88.38 105 LYS A C 1
ATOM 762 O O . LYS A 1 105 ? -6.110 9.748 22.397 1.00 88.38 105 LYS A O 1
ATOM 767 N N . GLY A 1 106 ? -4.435 8.483 23.188 1.00 81.81 106 GLY A N 1
ATOM 768 C CA . GLY A 1 106 ? -5.250 7.688 24.109 1.00 81.81 106 GLY A CA 1
ATOM 769 C C . GLY A 1 106 ? -6.123 6.635 23.425 1.00 81.81 106 GLY A C 1
ATOM 770 O O . GLY A 1 106 ? -7.105 6.183 24.012 1.00 81.81 106 GLY A O 1
ATOM 771 N N . SER A 1 107 ? -5.803 6.244 22.185 1.00 84.31 107 SER A N 1
ATOM 772 C CA . SER A 1 107 ? -6.538 5.164 21.518 1.00 84.31 107 SER A CA 1
ATOM 773 C C . SER A 1 107 ? -6.260 3.821 22.204 1.00 84.31 107 SER A C 1
ATOM 775 O O . SER A 1 107 ? -5.116 3.566 22.594 1.00 84.31 107 SER A O 1
ATOM 777 N N . PRO A 1 108 ? -7.269 2.941 22.345 1.00 82.75 108 PRO A N 1
ATOM 778 C CA . PRO A 1 108 ? -7.072 1.627 22.940 1.00 82.75 108 PRO A CA 1
ATOM 779 C C . PRO A 1 108 ? -6.053 0.821 22.131 1.00 82.75 108 PRO A C 1
ATOM 781 O O . PRO A 1 108 ? -6.049 0.857 20.897 1.00 82.75 108 PRO A O 1
ATOM 784 N N . VAL A 1 109 ? -5.190 0.083 22.834 1.00 83.75 109 VAL A N 1
ATOM 785 C CA . VAL A 1 109 ? -4.198 -0.789 22.194 1.00 83.75 109 VAL A CA 1
ATOM 786 C C . VAL A 1 109 ? -4.938 -1.845 21.359 1.00 83.75 109 VAL A C 1
ATOM 788 O O . VAL A 1 109 ? -5.910 -2.425 21.857 1.00 83.75 109 VAL A O 1
ATOM 791 N N . PRO A 1 110 ? -4.520 -2.113 20.106 1.00 85.31 110 PRO A N 1
ATOM 792 C CA . PRO A 1 110 ? -5.195 -3.086 19.264 1.00 85.31 110 PRO A CA 1
ATOM 793 C C . PRO A 1 110 ? -5.177 -4.477 19.898 1.00 85.31 110 PRO A C 1
ATOM 795 O O . PRO A 1 110 ? -4.177 -4.922 20.461 1.00 85.31 110 PRO A O 1
ATOM 798 N N . THR A 1 111 ? -6.290 -5.187 19.768 1.00 89.75 111 THR A N 1
ATOM 799 C CA . THR A 1 111 ? -6.424 -6.586 20.190 1.00 89.75 111 THR A CA 1
ATOM 800 C C . THR A 1 111 ? -5.576 -7.515 19.316 1.00 89.75 111 THR A C 1
ATOM 802 O O . THR A 1 111 ? -5.263 -7.189 18.170 1.00 89.75 111 THR A O 1
ATOM 805 N N . ALA A 1 112 ? -5.257 -8.721 19.799 1.00 86.44 112 ALA A N 1
ATOM 806 C CA . ALA A 1 112 ? -4.496 -9.716 19.028 1.00 86.44 112 ALA A CA 1
ATOM 807 C C . ALA A 1 112 ? -5.128 -10.026 17.653 1.00 86.44 112 ALA A C 1
ATOM 809 O O . ALA A 1 112 ? -4.423 -10.195 16.660 1.00 86.44 112 ALA A O 1
ATOM 810 N N . ARG A 1 113 ? -6.466 -10.014 17.563 1.00 86.44 113 ARG A N 1
ATOM 811 C CA . ARG A 1 113 ? -7.195 -10.186 16.297 1.00 86.44 113 ARG A CA 1
ATOM 812 C C . ARG A 1 113 ? -6.984 -9.014 15.333 1.00 86.44 113 ARG A C 1
ATOM 814 O O . ARG A 1 113 ? -6.867 -9.232 14.128 1.00 86.44 113 ARG A O 1
ATOM 821 N N . GLN A 1 114 ? -6.933 -7.784 15.843 1.00 86.19 114 GLN A N 1
ATOM 822 C CA . GLN A 1 114 ? -6.655 -6.591 15.039 1.00 86.19 114 GLN A CA 1
ATOM 823 C C . GLN A 1 114 ? -5.197 -6.560 14.581 1.00 86.19 114 GLN A C 1
ATOM 825 O O . GLN A 1 114 ? -4.947 -6.249 13.423 1.00 86.19 114 GLN A O 1
ATOM 830 N N . TRP A 1 115 ? -4.252 -6.964 15.433 1.00 88.19 115 TRP A N 1
ATOM 831 C CA . TRP A 1 115 ? -2.857 -7.159 15.033 1.00 88.19 115 TRP A CA 1
ATOM 832 C C . TRP A 1 115 ? -2.721 -8.193 13.917 1.00 88.19 115 TRP A C 1
ATOM 834 O O . TRP A 1 115 ? -2.095 -7.902 12.902 1.00 88.19 115 TRP A O 1
ATOM 844 N N . GLY A 1 116 ? -3.367 -9.355 14.057 1.00 85.69 116 GLY A N 1
ATOM 845 C CA . GLY A 1 116 ? -3.386 -10.381 13.014 1.00 85.69 116 GLY A CA 1
ATOM 846 C C . GLY A 1 116 ? -3.994 -9.873 11.706 1.00 85.69 116 GLY A C 1
ATOM 847 O O . GLY A 1 116 ? -3.399 -10.031 10.646 1.00 85.69 116 GLY A O 1
ATOM 848 N N . SER A 1 117 ? -5.137 -9.187 11.774 1.00 85.25 117 SER A N 1
ATOM 849 C CA . SER A 1 117 ? -5.801 -8.629 10.586 1.00 85.25 117 SER A CA 1
ATOM 850 C C . SER A 1 117 ? -4.930 -7.579 9.886 1.00 85.25 117 SER A C 1
ATOM 852 O O . SER A 1 117 ? -4.761 -7.629 8.671 1.00 85.25 117 SER A O 1
ATOM 854 N N . SER A 1 118 ? -4.315 -6.669 10.644 1.00 84.19 118 SER A N 1
ATOM 855 C CA . SER A 1 118 ? -3.391 -5.661 10.114 1.00 84.19 118 SER A CA 1
ATOM 856 C C . SER A 1 118 ? -2.121 -6.281 9.535 1.00 84.19 118 SER A C 1
ATOM 858 O O . SER A 1 118 ? -1.630 -5.806 8.515 1.00 84.19 118 SER A O 1
ATOM 860 N N . ALA A 1 119 ? -1.604 -7.354 10.142 1.00 84.56 119 ALA A N 1
ATOM 861 C CA . ALA A 1 119 ? -0.457 -8.088 9.619 1.00 84.56 119 ALA A CA 1
ATOM 862 C C . ALA A 1 119 ? -0.787 -8.766 8.283 1.00 84.56 119 ALA A C 1
ATOM 864 O O . ALA A 1 119 ? 0.010 -8.679 7.354 1.00 84.56 119 ALA A O 1
ATOM 865 N N . VAL A 1 120 ? -1.975 -9.368 8.149 1.00 87.00 120 VAL A N 1
ATOM 866 C CA . VAL A 1 120 ? -2.443 -9.939 6.876 1.00 87.00 120 VAL A CA 1
ATOM 867 C C . VAL A 1 120 ? -2.576 -8.845 5.818 1.00 87.00 120 VAL A C 1
ATOM 869 O O . VAL A 1 120 ? -2.007 -8.975 4.738 1.00 87.00 120 VAL A O 1
ATOM 872 N N . VAL A 1 121 ? -3.254 -7.736 6.130 1.00 85.69 121 VAL A N 1
ATOM 873 C CA . VAL A 1 121 ? -3.401 -6.610 5.190 1.00 85.69 121 VAL A CA 1
ATOM 874 C C . VAL A 1 121 ? -2.035 -6.055 4.780 1.00 85.69 121 VAL A C 1
ATOM 876 O O . VAL A 1 121 ? -1.787 -5.859 3.593 1.00 85.69 121 VAL A O 1
ATOM 879 N N . GLY A 1 122 ? -1.123 -5.859 5.735 1.00 83.56 122 GLY A N 1
ATOM 880 C CA . GLY A 1 122 ? 0.247 -5.434 5.466 1.00 83.56 122 GLY A CA 1
ATOM 881 C C . GLY A 1 122 ? 0.991 -6.419 4.565 1.00 83.56 122 GLY A C 1
ATOM 882 O O . GLY A 1 122 ? 1.571 -6.011 3.565 1.00 83.56 122 GLY A O 1
ATOM 883 N N . LEU A 1 123 ? 0.933 -7.719 4.852 1.00 85.25 123 LEU A N 1
ATOM 884 C CA . LEU A 1 123 ? 1.603 -8.746 4.054 1.00 85.25 123 LEU A CA 1
ATOM 885 C C . LEU A 1 123 ? 1.075 -8.797 2.615 1.00 85.25 123 LEU A C 1
ATOM 887 O O . LEU A 1 123 ? 1.865 -8.860 1.675 1.00 85.25 123 LEU A O 1
ATOM 891 N N . LEU A 1 124 ? -0.243 -8.732 2.426 1.00 83.25 124 LEU A N 1
ATOM 892 C CA . LEU A 1 124 ? -0.846 -8.745 1.094 1.00 83.25 124 LEU A CA 1
ATOM 893 C C . LEU A 1 124 ? -0.508 -7.467 0.314 1.00 83.25 124 LEU A C 1
ATOM 895 O O . LEU A 1 124 ? -0.168 -7.529 -0.863 1.00 83.25 124 LEU A O 1
ATOM 899 N N . LEU A 1 125 ? -0.564 -6.301 0.955 1.00 79.69 125 LEU A N 1
ATOM 900 C CA . LEU A 1 125 ? -0.441 -5.019 0.258 1.00 79.69 125 LEU A CA 1
ATOM 901 C C . LEU A 1 125 ? 1.025 -4.631 -0.014 1.00 79.69 125 LEU A C 1
ATOM 903 O O . LEU A 1 125 ? 1.371 -4.163 -1.102 1.00 79.69 125 LEU A O 1
ATOM 907 N N . LEU A 1 126 ? 1.910 -4.862 0.958 1.00 77.75 126 LEU A N 1
ATOM 908 C CA . LEU A 1 126 ? 3.345 -4.579 0.849 1.00 77.75 126 LEU A CA 1
ATOM 909 C C . LEU A 1 126 ? 4.133 -5.765 0.312 1.00 77.75 126 LEU A C 1
ATOM 911 O O . LEU A 1 126 ? 4.949 -5.588 -0.587 1.00 77.75 126 LEU A O 1
ATOM 915 N N . GLY A 1 127 ? 3.916 -6.955 0.871 1.00 77.44 127 GLY A N 1
ATOM 916 C CA . GLY A 1 127 ? 4.662 -8.152 0.494 1.00 77.44 127 GLY A CA 1
ATOM 917 C C . GLY A 1 127 ? 4.264 -8.626 -0.896 1.00 77.44 127 GLY A C 1
ATOM 918 O O . GLY A 1 127 ? 5.086 -8.624 -1.808 1.00 77.44 127 GLY A O 1
ATOM 919 N N . VAL A 1 128 ? 2.989 -8.977 -1.073 1.00 78.31 128 VAL A N 1
ATOM 920 C CA . VAL A 1 128 ? 2.494 -9.500 -2.355 1.00 78.31 128 VAL A CA 1
ATOM 921 C C . VAL A 1 128 ? 2.354 -8.385 -3.392 1.00 78.31 128 VAL A C 1
ATOM 923 O O . VAL A 1 128 ? 2.867 -8.527 -4.495 1.00 78.31 128 VAL A O 1
ATOM 926 N N . GLY A 1 129 ? 1.726 -7.259 -3.044 1.00 77.25 129 GLY A N 1
ATOM 927 C CA . GLY A 1 129 ? 1.514 -6.149 -3.976 1.00 77.25 129 GLY A CA 1
ATOM 928 C C . GLY A 1 129 ? 2.817 -5.486 -4.430 1.00 77.25 129 GLY A C 1
ATOM 929 O O . GLY A 1 129 ? 3.200 -5.578 -5.593 1.00 77.25 129 GLY A O 1
ATOM 930 N N . ASN A 1 130 ? 3.515 -4.814 -3.511 1.00 76.44 130 ASN A N 1
ATOM 931 C CA . ASN A 1 130 ? 4.737 -4.077 -3.856 1.00 76.44 130 ASN A CA 1
ATOM 932 C C . ASN A 1 130 ? 5.946 -5.002 -4.067 1.00 76.44 130 ASN A C 1
ATOM 934 O O . ASN A 1 130 ? 6.658 -4.868 -5.060 1.00 76.44 130 ASN A O 1
ATOM 938 N N . GLY A 1 131 ? 6.182 -5.946 -3.155 1.00 76.00 131 GLY A N 1
ATOM 939 C CA . GLY A 1 131 ? 7.312 -6.872 -3.240 1.00 76.00 131 GLY A CA 1
ATOM 940 C C . GLY A 1 131 ? 7.199 -7.845 -4.413 1.00 76.00 131 GLY A C 1
ATOM 941 O O . GLY A 1 131 ? 8.177 -8.049 -5.130 1.00 76.00 131 GLY A O 1
ATOM 942 N N . GLY A 1 132 ? 6.005 -8.393 -4.654 1.00 79.44 132 GLY A N 1
ATOM 943 C CA . GLY A 1 132 ? 5.740 -9.283 -5.784 1.00 79.44 132 GLY A CA 1
ATOM 944 C C . GLY A 1 132 ? 5.926 -8.596 -7.136 1.00 79.44 132 GLY A C 1
ATOM 945 O O . GLY A 1 132 ? 6.515 -9.192 -8.033 1.00 79.44 132 GLY A O 1
ATOM 946 N N . LEU A 1 133 ? 5.522 -7.328 -7.269 1.00 77.31 133 LEU A N 1
ATOM 947 C CA . LEU A 1 133 ? 5.768 -6.548 -8.484 1.00 77.31 133 LEU A CA 1
ATOM 948 C C . LEU A 1 133 ? 7.270 -6.370 -8.752 1.00 77.31 133 LEU A C 1
ATOM 950 O O . LEU A 1 133 ? 7.729 -6.646 -9.858 1.00 77.31 133 LEU A O 1
ATOM 954 N N . VAL A 1 134 ? 8.039 -5.959 -7.740 1.00 76.00 134 VAL A N 1
ATOM 955 C CA . VAL A 1 134 ? 9.499 -5.783 -7.858 1.00 76.00 134 VAL A CA 1
ATOM 956 C C . VAL A 1 134 ? 10.195 -7.104 -8.188 1.00 76.00 134 VAL A C 1
ATOM 958 O O . VAL A 1 134 ? 11.130 -7.136 -8.985 1.00 76.00 134 VAL A O 1
ATOM 961 N N . PHE A 1 135 ? 9.735 -8.208 -7.600 1.00 79.69 135 PHE A N 1
ATOM 962 C CA . PHE A 1 135 ? 10.249 -9.538 -7.908 1.00 79.69 135 PHE A CA 1
ATOM 963 C C . PHE A 1 135 ? 9.919 -9.962 -9.348 1.00 79.69 135 PHE A C 1
ATOM 965 O O . PHE A 1 135 ? 10.795 -10.441 -10.064 1.00 79.69 135 PHE A O 1
ATOM 972 N N . ALA A 1 136 ? 8.686 -9.733 -9.809 1.00 80.50 136 ALA A N 1
ATOM 973 C CA . ALA A 1 136 ? 8.261 -10.058 -11.171 1.00 80.50 136 ALA A CA 1
ATOM 974 C C . ALA A 1 136 ? 9.029 -9.255 -12.233 1.00 80.50 136 ALA A C 1
ATOM 976 O O . ALA A 1 136 ? 9.348 -9.785 -13.294 1.00 80.50 136 ALA A O 1
ATOM 977 N N . GLN A 1 137 ? 9.396 -8.006 -11.934 1.00 78.06 137 GLN A N 1
ATOM 978 C CA . GLN A 1 137 ? 10.212 -7.162 -12.815 1.00 78.06 137 GLN A CA 1
ATOM 979 C C . GLN A 1 137 ? 11.621 -7.711 -13.092 1.00 78.06 137 GLN A C 1
ATOM 981 O O . GLN A 1 137 ? 12.280 -7.227 -14.005 1.00 78.06 137 GLN A O 1
ATOM 986 N N . GLN A 1 138 ? 12.086 -8.732 -12.362 1.00 80.81 138 GLN A N 1
ATOM 987 C CA . GLN A 1 138 ? 13.334 -9.430 -12.698 1.00 80.81 138 GLN A CA 1
ATOM 988 C C . GLN A 1 138 ? 13.211 -10.285 -13.970 1.00 80.81 138 GLN A C 1
ATOM 990 O O . GLN A 1 138 ? 14.220 -10.599 -14.594 1.00 80.81 138 GLN A O 1
ATOM 995 N N . TRP A 1 139 ? 11.983 -10.646 -14.356 1.00 83.88 139 TRP A N 1
ATOM 996 C CA . TRP A 1 139 ? 11.688 -11.572 -15.457 1.00 83.88 139 TRP A CA 1
ATOM 997 C C . TRP A 1 139 ? 10.736 -10.982 -16.503 1.00 83.88 139 TRP A C 1
ATOM 999 O O . TRP A 1 139 ? 10.525 -11.580 -17.555 1.00 83.88 139 TRP A O 1
ATOM 1009 N N . VAL A 1 140 ? 10.141 -9.822 -16.213 1.00 84.50 140 VAL A N 1
ATOM 1010 C CA . VAL A 1 140 ? 9.114 -9.182 -17.037 1.00 84.50 140 VAL A CA 1
ATOM 1011 C C . VAL A 1 140 ? 9.605 -7.806 -17.499 1.00 84.50 140 VAL A C 1
ATOM 1013 O O . VAL A 1 140 ? 10.057 -7.021 -16.663 1.00 84.50 140 VAL A O 1
ATOM 1016 N N . PRO A 1 141 ? 9.476 -7.467 -18.797 1.00 85.19 141 PRO A N 1
ATOM 1017 C CA . PRO A 1 141 ? 9.840 -6.149 -19.309 1.00 85.19 141 PRO A CA 1
ATOM 1018 C C . PRO A 1 141 ? 9.115 -5.005 -18.589 1.00 85.19 141 PRO A C 1
ATOM 1020 O O . PRO A 1 141 ? 7.946 -5.121 -18.202 1.00 85.19 141 PRO A O 1
ATOM 1023 N N . SER A 1 142 ? 9.786 -3.858 -18.474 1.00 78.00 142 SER A N 1
ATOM 1024 C CA . SER A 1 142 ? 9.244 -2.647 -17.840 1.00 78.00 142 SER A CA 1
ATOM 1025 C C . SER A 1 142 ? 7.945 -2.169 -18.494 1.00 78.00 142 SER A C 1
ATOM 1027 O O . SER A 1 142 ? 7.068 -1.669 -17.791 1.00 78.00 142 SER A O 1
ATOM 1029 N N . GLY A 1 143 ? 7.786 -2.391 -19.803 1.00 81.88 143 GLY A N 1
ATOM 1030 C CA . GLY A 1 143 ? 6.554 -2.105 -20.531 1.00 81.88 143 GLY A CA 1
ATOM 1031 C C . GLY A 1 143 ? 5.360 -2.903 -19.996 1.00 81.88 143 GLY A C 1
ATOM 1032 O O . GLY A 1 143 ? 4.359 -2.326 -19.569 1.00 81.88 143 GLY A O 1
ATOM 1033 N N . VAL A 1 144 ? 5.487 -4.225 -19.898 1.00 83.19 144 VAL A N 1
ATOM 1034 C CA . VAL A 1 144 ? 4.421 -5.080 -19.353 1.00 83.19 144 VAL A CA 1
ATOM 1035 C C . VAL A 1 144 ? 4.131 -4.727 -17.890 1.00 83.19 144 VAL A C 1
ATOM 1037 O O . VAL A 1 144 ? 2.969 -4.625 -17.498 1.00 83.19 144 VAL A O 1
ATOM 1040 N N . ALA A 1 145 ? 5.165 -4.444 -17.091 1.00 83.38 145 ALA A N 1
ATOM 1041 C CA . ALA A 1 145 ? 4.981 -3.984 -15.715 1.00 83.38 145 ALA A CA 1
ATOM 1042 C C . ALA A 1 145 ? 4.204 -2.652 -15.640 1.00 83.38 145 ALA A C 1
ATOM 1044 O O . ALA A 1 145 ? 3.310 -2.507 -14.806 1.00 83.38 145 ALA A O 1
ATOM 1045 N N . ALA A 1 146 ? 4.491 -1.700 -16.534 1.00 83.00 146 ALA A N 1
ATOM 1046 C CA . ALA A 1 146 ? 3.779 -0.427 -16.615 1.00 83.00 146 ALA A CA 1
ATOM 1047 C C . ALA A 1 146 ? 2.302 -0.605 -16.998 1.00 83.00 146 ALA A C 1
ATOM 1049 O O . ALA A 1 146 ? 1.453 0.087 -16.444 1.00 83.00 146 ALA A O 1
ATOM 1050 N N . LEU A 1 147 ? 1.973 -1.557 -17.879 1.00 86.44 147 LEU A N 1
ATOM 1051 C CA . LEU A 1 147 ? 0.582 -1.879 -18.224 1.00 86.44 147 LEU A CA 1
ATOM 1052 C C . LEU A 1 147 ? -0.183 -2.454 -17.030 1.00 86.44 147 LEU A C 1
ATOM 1054 O O . LEU A 1 147 ? -1.307 -2.035 -16.750 1.00 86.44 147 LEU A O 1
ATOM 1058 N N . VAL A 1 148 ? 0.440 -3.372 -16.287 1.00 86.00 148 VAL A N 1
ATOM 1059 C CA . VAL A 1 148 ? -0.160 -3.969 -15.087 1.00 86.00 148 VAL A CA 1
ATOM 1060 C C . VAL A 1 148 ? -0.432 -2.896 -14.031 1.00 86.00 148 VAL A C 1
ATOM 1062 O O . VAL A 1 148 ? -1.561 -2.781 -13.556 1.00 86.00 148 VAL A O 1
ATOM 1065 N N . VAL A 1 149 ? 0.556 -2.057 -13.709 1.00 83.69 149 VAL A N 1
ATOM 1066 C CA . VAL A 1 149 ? 0.392 -0.959 -12.737 1.00 83.69 149 VAL A CA 1
ATOM 1067 C C . VAL A 1 149 ? -0.594 0.093 -13.249 1.00 83.69 149 VAL A C 1
ATOM 1069 O O . VAL A 1 149 ? -1.429 0.597 -12.501 1.00 83.69 149 VAL A O 1
ATOM 1072 N N . GLY A 1 150 ? -0.552 0.393 -14.543 1.00 85.31 150 GLY A N 1
ATOM 1073 C CA . GLY A 1 150 ? -1.466 1.317 -15.199 1.00 85.31 150 GLY A CA 1
ATOM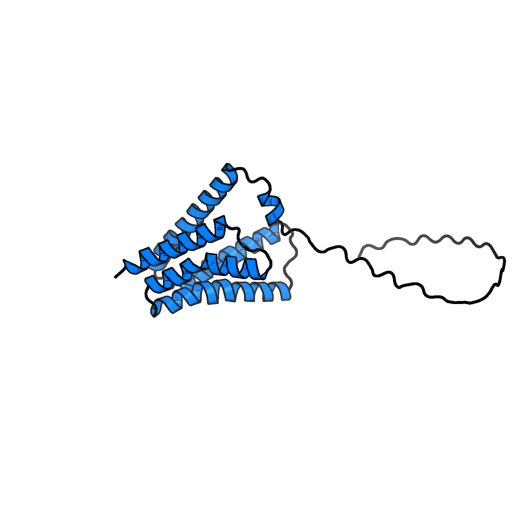 1074 C C . GLY A 1 150 ? -2.927 0.856 -15.191 1.00 85.31 150 GLY A C 1
ATOM 1075 O O . GLY A 1 150 ? -3.829 1.688 -15.236 1.00 85.31 150 GLY A O 1
ATOM 1076 N N . SER A 1 151 ? -3.177 -0.451 -15.061 1.00 87.12 151 SER A N 1
ATOM 1077 C CA . SER A 1 151 ? -4.525 -1.019 -14.929 1.00 87.12 151 SER A CA 1
ATOM 1078 C C . SER A 1 151 ? -5.117 -0.915 -13.514 1.00 87.12 151 SER A C 1
ATOM 1080 O O . SER A 1 151 ? -6.301 -1.196 -13.326 1.00 87.12 151 SER A O 1
ATOM 1082 N N . LEU A 1 152 ? -4.347 -0.480 -12.504 1.00 88.69 152 LEU A N 1
ATOM 1083 C CA . LEU A 1 152 ? -4.820 -0.368 -11.114 1.00 88.69 152 LEU A CA 1
ATOM 1084 C C . LEU A 1 152 ? -6.122 0.446 -10.947 1.00 88.69 152 LEU A C 1
ATOM 1086 O O . LEU A 1 152 ? -6.990 -0.003 -10.194 1.00 88.69 152 LEU A O 1
ATOM 1090 N N . PRO A 1 153 ? -6.337 1.587 -11.638 1.00 85.94 153 PRO A N 1
ATOM 1091 C CA . PRO A 1 153 ? -7.604 2.317 -11.557 1.00 85.94 153 PRO A CA 1
ATOM 1092 C C . PRO A 1 153 ? -8.793 1.501 -12.073 1.00 85.94 153 PRO A C 1
ATOM 1094 O O . PRO A 1 153 ? -9.898 1.639 -11.556 1.00 85.94 153 PRO A O 1
ATOM 1097 N N . MET A 1 154 ? -8.573 0.623 -13.057 1.00 87.88 154 MET A N 1
ATOM 1098 C CA . MET A 1 154 ? -9.613 -0.255 -13.597 1.00 87.88 154 MET A CA 1
ATOM 1099 C C . MET A 1 154 ? -9.984 -1.345 -12.597 1.00 87.88 154 MET A C 1
ATOM 1101 O O . MET A 1 154 ? -11.168 -1.581 -12.375 1.00 87.88 154 MET A O 1
ATOM 1105 N N . TRP A 1 155 ? -8.991 -1.956 -11.942 1.00 88.06 155 TRP A N 1
ATOM 1106 C CA . TRP A 1 155 ? -9.235 -2.892 -10.842 1.00 88.06 155 TRP A CA 1
ATOM 1107 C C . TRP A 1 155 ? -9.979 -2.220 -9.688 1.00 88.06 155 TRP A C 1
ATOM 1109 O O . TRP A 1 155 ? -10.953 -2.772 -9.186 1.00 88.06 155 TRP A O 1
ATOM 1119 N N . SER A 1 156 ? -9.582 -1.000 -9.314 1.00 85.38 156 SER A N 1
ATOM 1120 C CA . SER A 1 156 ? -10.276 -0.208 -8.292 1.00 85.38 156 SER A CA 1
ATOM 1121 C C . SER A 1 156 ? -11.741 0.047 -8.663 1.00 85.38 156 SER A C 1
ATOM 1123 O O . SER A 1 156 ? -12.636 -0.212 -7.863 1.00 85.38 156 SER A O 1
ATOM 1125 N N . ALA A 1 157 ? -12.006 0.471 -9.902 1.00 87.50 157 ALA A N 1
ATOM 1126 C CA . ALA A 1 157 ? -13.359 0.694 -10.405 1.00 87.50 157 ALA A CA 1
ATOM 1127 C C . ALA A 1 157 ? -14.197 -0.593 -10.477 1.00 87.50 157 ALA A C 1
ATOM 1129 O O . ALA A 1 157 ? -15.389 -0.566 -10.176 1.00 87.50 157 ALA A O 1
ATOM 1130 N N . LEU A 1 158 ? -13.584 -1.719 -10.851 1.00 88.44 158 LEU A N 1
ATOM 1131 C CA . LEU A 1 158 ? -14.237 -3.024 -10.889 1.00 88.44 158 LEU A CA 1
ATOM 1132 C C . LEU A 1 158 ? -14.641 -3.478 -9.485 1.00 88.44 158 LEU A C 1
ATOM 1134 O O . LEU A 1 158 ? -15.794 -3.845 -9.272 1.00 88.44 158 LEU A O 1
ATOM 1138 N N . PHE A 1 159 ? -13.715 -3.431 -8.525 1.00 88.81 159 PHE A N 1
ATOM 1139 C CA . PHE A 1 159 ? -14.017 -3.794 -7.143 1.00 88.81 159 PHE A CA 1
ATOM 1140 C C . PHE A 1 159 ? -15.025 -2.825 -6.522 1.00 88.81 159 PHE A C 1
ATOM 1142 O O . PHE A 1 159 ? -15.983 -3.279 -5.906 1.00 88.81 159 PHE A O 1
ATOM 1149 N N . GLY A 1 160 ? -14.889 -1.516 -6.757 1.00 86.94 160 GLY A N 1
ATOM 1150 C CA . GLY A 1 160 ? -15.887 -0.521 -6.362 1.00 86.94 160 GLY A CA 1
ATOM 1151 C C . GLY A 1 160 ? -17.279 -0.864 -6.897 1.00 86.94 160 GLY A C 1
ATOM 1152 O O . GLY A 1 160 ? -18.234 -0.926 -6.126 1.00 86.94 160 GLY A O 1
ATOM 1153 N N . GLY A 1 161 ? -17.380 -1.206 -8.184 1.00 86.88 161 GLY A N 1
ATOM 1154 C CA . GLY A 1 161 ? -18.617 -1.654 -8.822 1.00 86.88 161 GLY A CA 1
ATOM 1155 C C . GLY A 1 161 ? -19.194 -2.939 -8.222 1.00 86.88 161 GLY A C 1
ATOM 1156 O O . GLY A 1 161 ? -20.393 -3.001 -7.950 1.00 86.88 161 GLY A O 1
ATOM 1157 N N . LEU A 1 162 ? -18.352 -3.940 -7.943 1.00 89.38 162 LEU A N 1
ATOM 1158 C CA . LEU A 1 162 ? -18.755 -5.177 -7.258 1.00 89.38 162 LEU A CA 1
ATOM 1159 C C . LEU A 1 162 ? -19.310 -4.908 -5.847 1.00 89.38 162 LEU A C 1
ATOM 1161 O O . LEU A 1 162 ? -20.207 -5.619 -5.403 1.00 89.38 162 LEU A O 1
ATOM 1165 N N . PHE A 1 163 ? -18.837 -3.854 -5.175 1.00 89.00 163 PHE A N 1
ATOM 1166 C CA . PHE A 1 163 ? -19.372 -3.366 -3.898 1.00 89.00 163 PHE A CA 1
ATOM 1167 C C . PHE A 1 163 ? -20.507 -2.330 -4.049 1.00 89.00 163 PHE A C 1
ATOM 1169 O O . PHE A 1 163 ? -20.891 -1.688 -3.073 1.00 89.00 163 PHE A O 1
ATOM 1176 N N . GLY A 1 164 ? -21.072 -2.172 -5.252 1.00 86.06 164 GLY A N 1
ATOM 1177 C CA . GLY A 1 164 ? -22.238 -1.323 -5.530 1.00 86.06 164 GLY A CA 1
ATOM 1178 C C . GLY A 1 164 ? -21.925 0.119 -5.945 1.00 86.06 164 GLY A C 1
ATOM 1179 O O . GLY A 1 164 ? -22.848 0.896 -6.179 1.00 86.06 164 GLY A O 1
ATOM 1180 N N . GLN A 1 165 ? -20.650 0.485 -6.077 1.00 85.69 165 GLN A N 1
ATOM 1181 C CA . GLN A 1 165 ? -20.176 1.838 -6.387 1.00 85.69 165 GLN A CA 1
ATOM 1182 C C . GLN A 1 165 ? -19.598 1.891 -7.805 1.00 85.69 165 GLN A C 1
ATOM 1184 O O . GLN A 1 165 ? -18.385 1.952 -8.009 1.00 85.69 165 GLN A O 1
ATOM 1189 N N . TRP A 1 166 ? -20.465 1.798 -8.814 1.00 86.56 166 TRP A N 1
ATOM 1190 C CA . TRP A 1 166 ? -20.011 1.831 -10.204 1.00 86.56 166 TRP A CA 1
ATOM 1191 C C . TRP A 1 166 ? -19.551 3.234 -10.614 1.00 86.56 166 TRP A C 1
ATOM 1193 O O . TRP A 1 166 ? -20.261 4.205 -10.339 1.00 86.56 166 TRP A O 1
ATOM 1203 N N . PRO A 1 167 ? -18.425 3.350 -11.341 1.00 84.44 167 PRO A N 1
ATOM 1204 C CA . PRO A 1 167 ? -17.949 4.629 -11.843 1.00 84.44 167 PRO A CA 1
ATOM 1205 C C . PRO A 1 167 ? -18.961 5.282 -12.787 1.00 84.44 167 PRO A C 1
ATOM 1207 O O . PRO A 1 167 ? -19.634 4.626 -13.597 1.00 84.44 167 PRO A O 1
ATOM 1210 N N . GLY A 1 168 ? -19.018 6.609 -12.723 1.00 89.19 168 GLY A N 1
ATOM 1211 C CA . GLY A 1 168 ? -19.856 7.428 -13.586 1.00 89.19 168 GLY A CA 1
ATOM 1212 C C . GLY A 1 168 ? -19.472 7.320 -15.067 1.00 89.19 168 GLY A C 1
ATOM 1213 O O . GLY A 1 168 ? -18.394 6.858 -15.442 1.00 89.19 168 GLY A O 1
ATOM 1214 N N . LYS A 1 169 ? -20.350 7.800 -15.960 1.00 88.06 169 LYS A N 1
ATOM 1215 C CA . LYS A 1 169 ? -20.086 7.802 -17.416 1.00 88.06 169 LYS A CA 1
ATOM 1216 C C . LYS A 1 169 ? -18.772 8.512 -17.765 1.00 88.06 169 LYS A C 1
ATOM 1218 O O . LYS A 1 169 ? -18.018 7.993 -18.579 1.00 88.06 169 LYS A O 1
ATOM 1223 N N . LEU A 1 170 ? -18.504 9.660 -17.143 1.00 86.75 170 LEU A N 1
ATOM 1224 C CA . LEU A 1 170 ? -17.309 10.466 -17.405 1.00 86.75 170 LEU A CA 1
ATOM 1225 C C . LEU A 1 170 ? -16.031 9.811 -16.856 1.00 86.75 170 LEU A C 1
ATOM 1227 O O . LEU A 1 170 ? -15.003 9.819 -17.522 1.00 86.75 170 LEU A O 1
ATOM 1231 N N . GLU A 1 171 ? -16.116 9.181 -15.684 1.00 84.81 171 GLU A N 1
ATOM 1232 C CA . GLU A 1 171 ? -15.008 8.427 -15.086 1.00 84.81 171 GLU A CA 1
ATOM 1233 C C . GLU A 1 171 ? -14.621 7.232 -15.952 1.00 84.81 171 GLU A C 1
ATOM 1235 O O . GLU A 1 171 ? -13.440 7.020 -16.200 1.00 84.81 171 GLU A O 1
ATOM 1240 N N . ARG A 1 172 ? -15.599 6.498 -16.500 1.00 88.69 172 ARG A N 1
ATOM 1241 C CA . ARG A 1 172 ? -15.329 5.395 -17.437 1.00 88.69 172 ARG A CA 1
ATOM 1242 C C . ARG A 1 172 ? -14.579 5.858 -18.684 1.00 88.69 172 ARG A C 1
ATOM 1244 O O . ARG A 1 172 ? -13.658 5.171 -19.116 1.00 88.69 172 ARG A O 1
ATOM 1251 N N . TRP A 1 173 ? -14.928 7.025 -19.228 1.00 91.88 173 TRP A N 1
ATOM 1252 C CA . TRP A 1 173 ? -14.172 7.629 -20.328 1.00 91.88 173 TRP A CA 1
ATOM 1253 C C . TRP A 1 173 ? -12.759 8.024 -19.900 1.00 91.88 173 TRP A C 1
ATOM 1255 O O . TRP A 1 173 ? -11.810 7.713 -20.612 1.00 91.88 173 TRP A O 1
ATOM 1265 N N . GLY A 1 174 ? -12.600 8.637 -18.724 1.00 87.25 174 GLY A N 1
ATOM 1266 C CA . GLY A 1 174 ? -11.285 8.964 -18.168 1.00 87.25 174 GLY A CA 1
ATOM 1267 C C . GLY A 1 174 ? -10.398 7.731 -17.977 1.00 87.25 174 GLY A C 1
ATOM 1268 O O . GLY A 1 174 ? -9.229 7.755 -18.355 1.00 87.25 174 GLY A O 1
ATOM 1269 N N . LEU A 1 175 ? -10.962 6.631 -17.471 1.00 88.81 175 LEU A N 1
ATOM 1270 C CA . LEU A 1 175 ? -10.276 5.345 -17.340 1.00 88.81 175 LEU A CA 1
ATOM 1271 C C . LEU A 1 175 ? -9.868 4.780 -18.706 1.00 88.81 175 LEU A C 1
ATOM 1273 O O . LEU A 1 175 ? -8.724 4.364 -18.864 1.00 88.81 175 LEU A O 1
ATOM 1277 N N . ALA A 1 176 ? -10.771 4.787 -19.691 1.00 88.44 176 ALA A N 1
ATOM 1278 C CA . ALA A 1 176 ? -10.488 4.275 -21.032 1.00 88.44 176 ALA A CA 1
ATOM 1279 C C . ALA A 1 176 ? -9.386 5.081 -21.737 1.00 88.44 176 ALA A C 1
ATOM 1281 O O . ALA A 1 176 ? -8.456 4.501 -22.294 1.00 88.44 176 ALA A O 1
ATOM 1282 N N . VAL A 1 177 ? -9.456 6.414 -21.668 1.00 91.50 177 VAL A N 1
ATOM 1283 C CA . VAL A 1 177 ? -8.443 7.311 -22.245 1.00 91.50 177 VAL A CA 1
ATOM 1284 C C . VAL A 1 177 ? -7.106 7.155 -21.521 1.00 91.50 177 VAL A C 1
ATOM 1286 O O . VAL A 1 177 ? -6.074 7.025 -22.174 1.00 91.50 177 VAL A O 1
ATOM 1289 N N . GLY A 1 178 ? -7.111 7.117 -20.185 1.00 86.38 178 GLY A N 1
ATOM 1290 C CA . GLY A 1 178 ? -5.901 6.929 -19.384 1.00 86.38 178 GLY A CA 1
ATOM 1291 C C . GLY A 1 178 ? -5.208 5.599 -19.679 1.00 86.38 178 GLY A C 1
ATOM 1292 O O . GLY A 1 178 ? -4.003 5.573 -19.923 1.00 86.38 178 GLY A O 1
ATOM 1293 N N . PHE A 1 179 ? -5.973 4.505 -19.738 1.00 87.38 179 PHE A N 1
ATOM 1294 C CA . PHE A 1 179 ? -5.446 3.190 -20.097 1.00 87.38 179 PHE A CA 1
ATOM 1295 C C . PHE A 1 179 ? -4.924 3.154 -21.540 1.00 87.38 179 PHE A C 1
ATOM 1297 O O . PHE A 1 179 ? -3.824 2.661 -21.780 1.00 87.38 179 PHE A O 1
ATOM 1304 N N . GLY A 1 180 ? -5.659 3.747 -22.488 1.00 87.88 180 GLY A N 1
ATOM 1305 C CA . GLY A 1 180 ? -5.212 3.891 -23.875 1.00 87.88 180 GLY A CA 1
ATOM 1306 C C . GLY A 1 180 ? -3.891 4.656 -23.995 1.00 87.88 180 GLY A C 1
ATOM 1307 O O . GLY A 1 180 ? -3.017 4.252 -24.758 1.00 87.88 180 GLY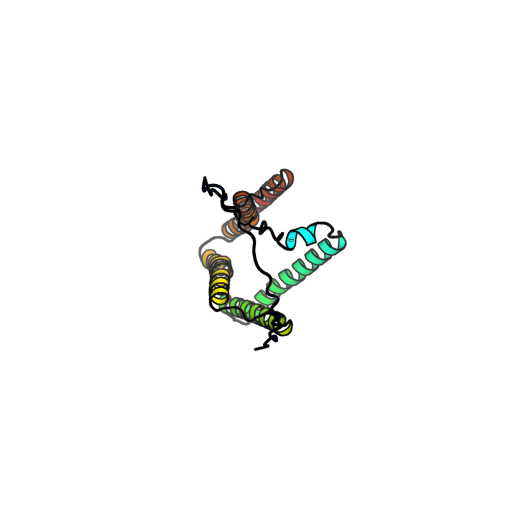 A O 1
ATOM 1308 N N . GLY A 1 181 ? -3.698 5.702 -23.186 1.00 85.62 181 GLY A N 1
ATOM 1309 C CA . GLY A 1 181 ? -2.432 6.431 -23.097 1.00 85.62 181 GLY A CA 1
ATOM 1310 C C . GLY A 1 181 ? -1.269 5.557 -22.619 1.00 85.62 181 GLY A C 1
ATOM 1311 O O . GLY A 1 181 ? -0.193 5.603 -23.207 1.00 85.62 181 GLY A O 1
ATOM 1312 N N . ILE A 1 182 ? -1.485 4.712 -21.605 1.00 85.38 182 ILE A N 1
ATOM 1313 C CA . ILE A 1 182 ? -0.458 3.778 -21.113 1.00 85.38 182 ILE A CA 1
ATOM 1314 C C . ILE A 1 182 ? -0.090 2.757 -22.197 1.00 85.38 182 ILE A C 1
ATOM 1316 O O . ILE A 1 182 ? 1.093 2.507 -22.407 1.00 85.38 182 ILE A O 1
ATOM 1320 N N . VAL A 1 183 ? -1.079 2.202 -22.909 1.00 84.94 183 VAL A N 1
ATOM 1321 C CA . VAL A 1 183 ? -0.853 1.275 -24.034 1.00 84.94 183 VAL A CA 1
ATOM 1322 C C . VAL A 1 183 ? -0.043 1.945 -25.139 1.00 84.94 183 VAL A C 1
ATOM 1324 O O . VAL A 1 183 ? 0.945 1.377 -25.594 1.00 84.94 183 VAL A O 1
ATOM 1327 N N . LEU A 1 184 ? -0.406 3.167 -25.530 1.00 86.69 184 LEU A N 1
ATOM 1328 C CA . LEU A 1 184 ? 0.303 3.907 -26.571 1.00 86.69 184 LEU A CA 1
ATOM 1329 C C . LEU A 1 184 ? 1.766 4.180 -26.193 1.00 86.69 184 LEU A C 1
ATOM 1331 O O . LEU A 1 184 ? 2.655 3.986 -27.015 1.00 86.69 184 LEU A O 1
ATOM 1335 N N . LEU A 1 185 ? 2.020 4.579 -24.943 1.00 83.56 185 LEU A N 1
ATOM 1336 C CA . LEU A 1 185 ? 3.379 4.778 -24.432 1.00 83.56 185 LEU A CA 1
ATOM 1337 C C . LEU A 1 185 ? 4.177 3.471 -24.359 1.00 83.56 185 LEU A C 1
ATOM 1339 O O . LEU A 1 185 ? 5.398 3.498 -24.457 1.00 83.56 185 LEU A O 1
ATOM 1343 N N . ASN A 1 186 ? 3.498 2.336 -24.193 1.00 80.38 186 ASN A N 1
ATOM 1344 C CA . ASN A 1 186 ? 4.133 1.023 -24.184 1.00 80.38 186 ASN A CA 1
ATOM 1345 C C . ASN A 1 186 ? 4.582 0.569 -25.570 1.00 80.38 186 ASN A C 1
ATOM 1347 O O . ASN A 1 186 ? 5.654 -0.002 -25.705 1.00 80.38 186 ASN A O 1
ATOM 1351 N N . LEU A 1 187 ? 3.762 0.835 -26.589 1.00 77.44 187 LEU A N 1
ATOM 1352 C CA . LEU A 1 187 ? 4.011 0.412 -27.968 1.00 77.44 187 LEU A CA 1
ATOM 1353 C C . LEU A 1 187 ? 5.189 1.148 -28.629 1.00 77.44 187 LEU A C 1
ATOM 1355 O O . LEU A 1 187 ? 5.688 0.681 -29.642 1.00 77.44 187 LEU A O 1
ATOM 1359 N N . GLY A 1 188 ? 5.616 2.292 -28.084 1.00 65.12 188 GLY A N 1
ATOM 1360 C CA . GLY A 1 188 ? 6.766 3.060 -28.579 1.00 65.12 188 GLY A CA 1
ATOM 1361 C C . GLY A 1 188 ? 8.075 2.833 -27.815 1.00 65.12 188 GLY A C 1
ATOM 1362 O O . GLY A 1 188 ? 9.050 3.527 -28.094 1.00 65.12 188 GLY A O 1
ATOM 1363 N N . GLY A 1 189 ? 8.088 1.939 -26.821 1.00 59.72 189 GLY A N 1
ATOM 1364 C CA . GLY A 1 189 ? 9.262 1.636 -26.003 1.00 59.72 189 GLY A CA 1
ATOM 1365 C C . GLY A 1 189 ? 9.898 0.311 -26.407 1.00 59.72 189 GLY A C 1
ATOM 1366 O O . GLY A 1 189 ? 9.641 -0.698 -25.752 1.00 59.72 189 GLY A O 1
ATOM 1367 N N . GLU A 1 190 ? 10.706 0.335 -27.467 1.00 47.12 190 GLU A N 1
ATOM 1368 C CA . GLU A 1 190 ? 11.673 -0.725 -27.803 1.00 47.12 190 GLU A CA 1
ATOM 1369 C C . GLU A 1 190 ? 13.045 -0.396 -27.202 1.00 47.12 190 GLU A C 1
ATOM 1371 O O . GLU A 1 190 ? 13.448 0.791 -27.267 1.00 47.12 190 GLU A O 1
#

pLDDT: mean 74.15, std 16.47, range [34.47, 93.31]

Foldseek 3Di:
DDDDDDDDDDDDDDDDDDDDDDDDPDDPPPPPPPDPPCPPPCVVVCPPDQDPVNVVVVVVVVCVVVVVVVVVLVVVVVVVDDSVVVLVVVVVVVVVVVQVVCVVVVHDDDDPVRVVVVVVVCCCCCVCNVVVLVVVCVPDPPLVSLLVVLCVVVVVQVVCVVVVRHDDPVVVVVSVVSSVVSVVVSVPDD

Organism: NCBI:txid2590453

Secondary structure (DSSP, 8-state):
-PPPPP-----------------------------------THHHHHTT--HHHHHHHHHHHHHHHHHHHHHHHHHHHTT--HHHHHHHHHHHHHHHHHHHHHHTTPPPPPHHHHHHHHHHHIIIIIIIIIHHHHHTTTS-HHHHHHHHHTHHHHHHHHHHHTT-PPPHHHHHHHHHHHHHHHHHHHT--